Protein AF-A0AAV3U112-F1 (afdb_monomer_lite)

Sequence (264 aa):
MPHVGNGFCFYSFNDKAGLPVTLIDPPPCFIGVEQSSLSRALAFGDSFLGQYDPFLNNLFKDLGVRVQSVSTNWCFPSFEDDFTGPETHPSYEQCLVNRRFLRQIIDGRKIDKLFLAGSWNSVYKAGYIGQVAELIKEASSVGVSVVVLPAPQPYTSQAIAGYQKYILESNNESFDITEFEKLLADVGGDALSAQVGTTSNVTFINREDLFAGSGVFRKGGILVPYTLDGSHISLVGAEAIYSHFSRTKTYVEIKQMFESVATK

Secondary structure (DSSP, 8-state):
---TTTTS-EE-TTTSTTPPPPSSS----EEE-TTSPEEEEEEEESHHHHTTHHHHHHHHHHTT-EEEEEEETT--S-SS---SS-TTSHHHHHHHHHHHHHHHHHHTT--SEEEEE--HHHHHHTT-HHHHHHHHHHHHHTTPEEEEPPPPPPB-TTHHHHHHHHHHHSTT----GGGGB-----HHHHHHHHHH-S-TTEEEPPHHHHS-SSSEEEETTEEEESBSSSSSBPHHHHHHHHHHHTTSHHHHHHHHHHHTTTT-

Foldseek 3Di:
DADPVVQFPEPECPPDPPDAQDDAAADFTKAADPPDDAALEEEDAEVQSRLLRLLVNVLRNVLVHIYTYGYYHQLFAFLDLDGLDDCPRSRSSNSNRHSVNVVCCLVVVSHQEYEGEYPLVSCVVVVNLLRVLVSVLSSVVSRRQYEYEAFAFFWAQCLVVLVVCCVPPPPNPDDQSVVGGDPDDSVRLVVNCVSNDDDPRYHYD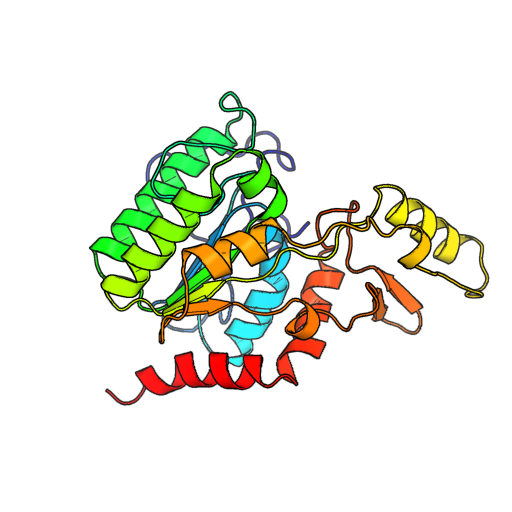DNVLQDVPRQWDDDPNHTGGQDDRRGGGDSVSSNVSNVRNCPDPVSVVVSVVSVVVVPD

InterPro domains:
  IPR036514 SGNH hydrolase superfamily [G3DSA:3.40.50.1110] (33-248)
  IPR043968 SGNH domain [PF19040] (27-245)

Radius of gyration: 18.06 Å; chains: 1; bounding box: 51×39×51 Å

pLDDT: mean 91.11, std 10.08, range [34.47, 98.88]

Organism: NCBI:txid1306992

Structure (mmCIF, N/CA/C/O backbone):
data_AF-A0AAV3U112-F1
#
_entry.id   AF-A0AAV3U112-F1
#
loop_
_atom_site.group_PDB
_atom_site.id
_atom_site.type_symbol
_atom_site.label_atom_id
_atom_site.label_alt_id
_atom_site.label_comp_id
_atom_site.label_asym_id
_atom_site.label_entity_id
_atom_site.label_seq_id
_atom_site.pdbx_PDB_ins_code
_atom_site.Cartn_x
_atom_site.Cartn_y
_atom_site.Cartn_z
_atom_site.occupancy
_atom_site.B_iso_or_equiv
_atom_site.auth_seq_id
_atom_site.auth_comp_id
_atom_site.auth_asym_id
_atom_site.auth_atom_id
_atom_site.pdbx_PDB_model_num
ATOM 1 N N . MET A 1 1 ? 0.180 -7.169 -12.845 1.00 85.38 1 MET A N 1
ATOM 2 C CA . MET A 1 1 ? -0.155 -6.711 -11.479 1.00 85.38 1 MET A CA 1
ATOM 3 C C . MET A 1 1 ? -0.923 -7.828 -10.773 1.00 85.38 1 MET A C 1
ATOM 5 O O . MET A 1 1 ? -1.475 -8.667 -11.479 1.00 85.38 1 MET A O 1
ATOM 9 N N . PRO A 1 2 ? -0.924 -7.923 -9.438 1.00 87.69 2 PRO A N 1
ATOM 10 C CA . PRO A 1 2 ? -1.914 -8.717 -8.700 1.00 87.69 2 PRO A CA 1
ATOM 11 C C . PRO A 1 2 ? -3.341 -8.214 -8.983 1.00 87.69 2 PRO A C 1
ATOM 13 O O . PRO A 1 2 ? -3.539 -7.008 -9.090 1.00 87.69 2 PRO A O 1
ATOM 16 N N . HIS A 1 3 ? -4.308 -9.117 -9.166 1.00 89.19 3 HIS A N 1
ATOM 17 C CA . HIS A 1 3 ? -5.728 -8.811 -9.383 1.00 89.19 3 HIS A CA 1
ATOM 18 C C . HIS A 1 3 ? -6.634 -10.026 -9.130 1.00 89.19 3 HIS A C 1
ATOM 20 O O . HIS A 1 3 ? -6.178 -11.162 -8.999 1.00 89.19 3 HIS A O 1
ATOM 26 N N . VAL A 1 4 ? -7.951 -9.813 -9.153 1.00 88.12 4 VAL A N 1
ATOM 27 C CA . VAL A 1 4 ? -8.957 -10.882 -8.955 1.00 88.12 4 VAL A CA 1
ATOM 28 C C . VAL A 1 4 ? -8.835 -12.076 -9.903 1.00 88.12 4 VAL A C 1
ATOM 30 O O . VAL A 1 4 ? -9.307 -13.165 -9.599 1.00 88.12 4 VAL A O 1
ATOM 33 N N . GLY A 1 5 ? -8.211 -11.910 -11.071 1.00 84.56 5 GLY A N 1
ATOM 34 C CA . GLY A 1 5 ? -8.005 -13.005 -12.022 1.00 84.56 5 GLY A CA 1
ATOM 35 C C . GLY A 1 5 ? -6.824 -13.919 -11.698 1.00 84.56 5 GLY A C 1
ATOM 36 O O . GLY A 1 5 ? -6.772 -15.010 -12.253 1.00 84.56 5 GLY A O 1
ATOM 37 N N . ASN A 1 6 ? -5.904 -13.503 -10.825 1.00 87.94 6 ASN A N 1
ATOM 38 C CA . ASN A 1 6 ? -4.722 -14.282 -10.449 1.00 87.94 6 ASN A CA 1
ATOM 39 C C . ASN A 1 6 ? -4.609 -14.512 -8.930 1.00 87.94 6 ASN A C 1
ATOM 41 O O . ASN A 1 6 ? -3.518 -14.768 -8.430 1.00 87.94 6 ASN A O 1
ATOM 45 N N . GLY A 1 7 ? -5.745 -14.475 -8.221 1.00 88.62 7 GLY A N 1
ATOM 46 C CA . GLY A 1 7 ? -5.851 -14.881 -6.814 1.00 88.62 7 GLY A CA 1
ATOM 47 C C . GLY A 1 7 ? -5.699 -13.760 -5.782 1.00 88.62 7 GLY A C 1
ATOM 48 O O . GLY A 1 7 ? -5.551 -14.063 -4.603 1.00 88.62 7 GLY A O 1
ATOM 49 N N . PHE A 1 8 ? -5.742 -12.490 -6.199 1.00 94.06 8 PHE A N 1
ATOM 50 C CA . PHE A 1 8 ? -5.646 -11.322 -5.308 1.00 94.06 8 PHE A CA 1
ATOM 51 C C . PHE A 1 8 ? -6.898 -10.439 -5.386 1.00 94.06 8 PHE A C 1
ATOM 53 O O . PHE A 1 8 ? -7.873 -10.818 -6.025 1.00 94.06 8 PHE A O 1
ATOM 60 N N . CYS A 1 9 ? -6.917 -9.282 -4.724 1.00 94.69 9 CYS A N 1
ATOM 61 C CA . CYS A 1 9 ? -8.148 -8.526 -4.488 1.00 94.69 9 CYS A CA 1
ATOM 62 C C . CYS A 1 9 ? -8.311 -7.266 -5.326 1.00 94.69 9 CYS A C 1
ATOM 64 O O . CYS A 1 9 ? -9.412 -6.718 -5.373 1.00 94.69 9 CYS A O 1
ATOM 66 N N . PHE A 1 10 ? -7.274 -6.839 -6.045 1.00 95.06 10 PHE A N 1
ATOM 67 C CA . PHE A 1 10 ? -7.388 -5.683 -6.925 1.00 95.06 10 PHE A CA 1
ATOM 68 C C . PHE A 1 10 ? -8.460 -5.868 -8.009 1.00 95.06 10 PHE A C 1
ATOM 70 O O . PHE A 1 10 ? -8.347 -6.716 -8.908 1.00 95.06 10 PHE A O 1
ATOM 77 N N . TYR A 1 11 ? -9.503 -5.042 -7.924 1.00 92.44 11 TYR A N 1
ATOM 78 C CA . TYR A 1 11 ? -10.631 -5.019 -8.845 1.00 92.44 11 TYR A CA 1
ATOM 79 C C . TYR A 1 11 ? -10.326 -4.069 -10.007 1.00 92.44 11 TYR A C 1
ATOM 81 O O . TYR A 1 11 ? -10.681 -2.889 -9.993 1.00 92.44 11 TYR A O 1
ATOM 89 N N . SER A 1 12 ? -9.583 -4.593 -10.986 1.00 90.69 12 SER A N 1
ATOM 90 C CA . SER A 1 12 ? -9.095 -3.847 -12.151 1.00 90.69 12 SER A CA 1
ATOM 91 C C . SER A 1 12 ? -10.102 -3.821 -13.296 1.00 90.69 12 SER A C 1
ATOM 93 O O . SER A 1 12 ? -10.327 -4.843 -13.947 1.00 90.69 12 SER A O 1
ATOM 95 N N . PHE A 1 13 ? -10.621 -2.640 -13.623 1.00 89.00 13 PHE A N 1
ATOM 96 C CA . PHE A 1 13 ? -11.455 -2.432 -14.813 1.00 89.00 13 PHE A CA 1
ATOM 97 C C . PHE A 1 13 ? -10.644 -2.329 -16.116 1.00 89.00 13 PHE A C 1
ATOM 99 O O . PHE A 1 13 ? -11.219 -2.398 -17.199 1.00 89.00 13 PHE A O 1
ATOM 106 N N . ASN A 1 14 ? -9.315 -2.213 -16.022 1.00 84.62 14 ASN A N 1
ATOM 107 C CA . ASN A 1 14 ? -8.427 -2.134 -17.186 1.00 84.62 14 ASN A CA 1
ATOM 108 C C . ASN A 1 14 ? -8.037 -3.523 -17.718 1.00 84.62 14 ASN A C 1
ATOM 110 O O . ASN A 1 14 ? -7.839 -3.687 -18.918 1.00 84.62 14 ASN A O 1
ATOM 114 N N . ASP A 1 15 ? -7.932 -4.524 -16.835 1.00 70.31 15 ASP A N 1
ATOM 115 C CA . ASP A 1 15 ? -7.389 -5.848 -17.187 1.00 70.31 15 ASP A CA 1
ATOM 116 C C . ASP A 1 15 ? -8.468 -6.867 -17.587 1.00 70.31 15 ASP A C 1
ATOM 118 O O . ASP A 1 15 ? -8.165 -7.903 -18.182 1.00 70.31 15 ASP A O 1
ATOM 122 N N . LYS A 1 16 ? -9.739 -6.605 -17.254 1.00 64.50 16 LYS A N 1
ATOM 123 C CA . LYS A 1 16 ? -10.872 -7.471 -17.600 1.00 64.50 16 LYS A CA 1
ATOM 124 C C . LYS A 1 16 ? -12.016 -6.660 -18.199 1.00 64.50 16 LYS A C 1
ATOM 126 O O . LYS A 1 16 ? -12.770 -6.007 -17.480 1.00 64.50 16 LYS A O 1
ATOM 131 N N . ALA A 1 17 ? -12.196 -6.792 -19.512 1.00 56.94 17 ALA A N 1
ATOM 132 C CA . ALA A 1 17 ? -13.406 -6.333 -20.179 1.00 56.94 17 ALA A CA 1
ATOM 133 C C . ALA A 1 17 ? -14.639 -7.000 -19.537 1.00 56.94 17 ALA A C 1
ATOM 135 O O . ALA A 1 17 ? -14.711 -8.226 -19.450 1.00 56.94 17 ALA A O 1
ATOM 136 N N . GLY A 1 18 ? -15.597 -6.191 -19.081 1.00 63.78 18 GLY A N 1
ATOM 137 C CA . GLY A 1 18 ? -16.892 -6.669 -18.588 1.00 63.78 18 GLY A CA 1
ATOM 138 C C . GLY A 1 18 ? -16.987 -6.988 -17.092 1.00 63.78 18 GLY A C 1
ATOM 139 O O . GLY A 1 18 ? -17.983 -7.586 -16.690 1.00 63.78 18 GLY A O 1
ATOM 140 N N . LEU A 1 19 ? -16.016 -6.597 -16.253 1.00 77.06 19 LEU A N 1
ATOM 141 C CA . LEU A 1 19 ? -16.261 -6.568 -14.805 1.00 77.06 19 LEU A CA 1
ATOM 142 C C . LEU A 1 19 ? -17.362 -5.539 -14.492 1.00 77.06 19 LEU A C 1
ATOM 144 O O . LEU A 1 19 ? -17.216 -4.376 -14.876 1.00 77.06 19 LEU A O 1
ATOM 148 N N . PRO A 1 20 ? -18.462 -5.930 -13.824 1.00 82.81 20 PRO A N 1
ATOM 149 C CA . PRO A 1 20 ? -19.515 -4.991 -13.476 1.00 82.81 20 PRO A CA 1
ATOM 150 C C . PRO A 1 20 ? -19.086 -4.118 -12.297 1.00 82.81 20 PRO A C 1
ATOM 152 O O . PRO A 1 20 ? -18.379 -4.574 -11.396 1.00 82.81 20 PRO A O 1
ATOM 155 N N . VAL A 1 21 ? -19.565 -2.880 -12.262 1.00 84.12 21 VAL A N 1
ATOM 156 C CA . VAL A 1 21 ? -19.558 -2.090 -11.027 1.00 84.12 21 VAL A CA 1
ATOM 157 C C . VAL A 1 21 ? -20.468 -2.786 -10.017 1.00 84.12 21 VAL A C 1
ATOM 159 O O . VAL A 1 21 ? -21.596 -3.167 -10.341 1.00 84.12 21 VAL A O 1
ATOM 162 N N . THR A 1 22 ? -19.993 -2.982 -8.789 1.00 82.38 22 THR A N 1
ATOM 163 C CA . THR A 1 22 ? -20.858 -3.472 -7.711 1.00 82.38 22 THR A CA 1
ATOM 164 C C . THR A 1 22 ? -21.744 -2.344 -7.209 1.00 82.38 22 THR A C 1
ATOM 166 O O . THR A 1 22 ? -21.249 -1.259 -6.932 1.00 82.38 22 THR A O 1
ATOM 169 N N . LEU A 1 23 ? -23.040 -2.593 -7.039 1.00 77.31 23 LEU A N 1
ATOM 170 C CA . LEU A 1 23 ? -23.997 -1.520 -6.743 1.00 77.31 23 LEU A CA 1
ATOM 171 C C . LEU A 1 23 ? -24.135 -1.186 -5.249 1.00 77.31 23 LEU A C 1
ATOM 173 O O . LEU A 1 23 ? -24.600 -0.098 -4.917 1.00 77.31 23 LEU A O 1
ATOM 177 N N . ILE A 1 24 ? -23.773 -2.113 -4.355 1.00 75.19 24 ILE A N 1
ATOM 178 C CA . ILE A 1 24 ? -24.078 -2.014 -2.916 1.00 75.19 24 ILE A CA 1
ATOM 179 C C . ILE A 1 24 ? -22.796 -2.039 -2.089 1.00 75.19 24 ILE A C 1
ATOM 181 O O . ILE A 1 24 ? -22.453 -1.032 -1.478 1.00 75.19 24 ILE A O 1
ATOM 185 N N . ASP A 1 25 ? -22.075 -3.158 -2.136 1.00 81.19 25 ASP A N 1
ATOM 186 C CA . ASP A 1 25 ? -20.847 -3.386 -1.378 1.00 81.19 25 ASP A CA 1
ATOM 187 C C . ASP A 1 25 ? -19.694 -3.743 -2.321 1.00 81.19 25 ASP A C 1
ATOM 189 O O . ASP A 1 25 ? -19.945 -4.333 -3.380 1.00 81.19 25 ASP A O 1
ATOM 193 N N . PRO A 1 26 ? -18.435 -3.445 -1.944 1.00 83.12 26 PRO A N 1
ATOM 194 C CA . PRO A 1 26 ? -17.279 -3.948 -2.673 1.00 83.12 26 PRO A CA 1
ATOM 195 C C . PRO A 1 26 ? -17.325 -5.481 -2.773 1.00 83.12 26 PRO A C 1
ATOM 197 O O . PRO A 1 26 ? -17.798 -6.144 -1.842 1.00 83.12 26 PRO A O 1
ATOM 200 N N . PRO A 1 27 ? -16.781 -6.077 -3.852 1.00 82.38 27 PRO A N 1
ATOM 201 C CA . PRO A 1 27 ? -16.649 -7.524 -3.943 1.00 82.38 27 PRO A CA 1
ATOM 202 C C . PRO A 1 27 ? -15.942 -8.082 -2.696 1.00 82.38 27 PRO A C 1
ATOM 204 O O . PRO A 1 27 ? -14.868 -7.586 -2.336 1.00 82.38 27 PRO A O 1
ATOM 207 N N . PRO A 1 28 ? -16.497 -9.105 -2.022 1.00 87.31 28 PRO A N 1
ATOM 208 C CA . PRO A 1 28 ? -15.851 -9.683 -0.855 1.00 87.31 28 PRO A CA 1
ATOM 209 C C . PRO A 1 28 ? -14.579 -10.411 -1.298 1.00 87.31 28 PRO A C 1
ATOM 211 O O . PRO A 1 28 ? -14.639 -11.490 -1.886 1.00 87.31 28 PRO A O 1
ATOM 214 N N . CYS A 1 29 ? -13.422 -9.819 -1.007 1.00 93.12 29 CYS A N 1
ATOM 215 C CA . CYS A 1 29 ? -12.121 -10.417 -1.265 1.00 93.12 29 CYS A CA 1
ATOM 216 C C . CYS A 1 29 ? -11.229 -10.325 -0.032 1.00 93.12 29 CYS A C 1
ATOM 218 O O . CYS A 1 29 ? -11.197 -9.309 0.664 1.00 93.12 29 CYS A O 1
ATOM 220 N N . PHE A 1 30 ? -10.523 -11.416 0.253 1.00 95.12 30 PHE A N 1
ATOM 221 C CA . PHE A 1 30 ? -9.768 -11.577 1.484 1.00 95.12 30 PHE A CA 1
ATOM 222 C C . PHE A 1 30 ? -8.369 -12.110 1.200 1.00 95.12 30 PHE A C 1
ATOM 224 O O . PHE A 1 30 ? -8.189 -12.969 0.341 1.00 95.12 30 PHE A O 1
ATOM 231 N N . ILE A 1 31 ? -7.410 -11.635 1.984 1.00 95.75 31 ILE A N 1
ATOM 232 C CA . ILE A 1 31 ? -6.014 -12.073 2.009 1.00 95.75 31 ILE A CA 1
ATOM 233 C C . ILE A 1 31 ? -5.655 -12.561 3.420 1.00 95.75 31 ILE A C 1
ATOM 235 O O . ILE A 1 31 ? -6.306 -12.186 4.400 1.00 95.75 31 ILE A O 1
ATOM 239 N N . GLY A 1 32 ? -4.639 -13.417 3.531 1.00 95.31 32 GLY A N 1
ATOM 240 C CA . GLY A 1 32 ? -4.239 -14.056 4.786 1.00 95.31 32 GLY A CA 1
ATOM 241 C C . GLY A 1 32 ? -4.648 -15.532 4.872 1.00 95.31 32 GLY A C 1
ATOM 242 O O . GLY A 1 32 ? -4.607 -16.261 3.878 1.00 95.31 32 GLY A O 1
ATOM 243 N N . VAL A 1 33 ? -5.000 -15.998 6.072 1.00 92.56 33 VAL A N 1
ATOM 244 C CA . VAL A 1 33 ? -5.395 -17.398 6.321 1.00 92.56 33 VAL A CA 1
ATOM 245 C C . VAL A 1 33 ? -6.857 -17.627 5.920 1.00 92.56 33 VAL A C 1
ATOM 247 O O . VAL A 1 33 ? -7.748 -16.928 6.385 1.00 92.56 33 VAL A O 1
ATOM 250 N N . GLU A 1 34 ? -7.144 -18.634 5.091 1.00 83.31 34 GLU A N 1
ATOM 251 C CA . GLU A 1 34 ? -8.520 -18.899 4.626 1.00 83.31 34 GLU A CA 1
ATOM 252 C C . GLU A 1 34 ? -9.465 -19.358 5.749 1.00 83.31 34 GLU A C 1
ATOM 254 O O . GLU A 1 34 ? -10.635 -18.968 5.780 1.00 83.31 34 GLU A O 1
ATOM 259 N N . GLN A 1 35 ? -8.945 -20.169 6.677 1.00 77.44 35 GLN A N 1
ATOM 260 C CA . GLN A 1 35 ? -9.697 -20.843 7.743 1.00 77.44 35 GLN A CA 1
ATOM 261 C C . GLN A 1 35 ? -9.601 -20.143 9.111 1.00 77.44 35 GLN A C 1
ATOM 263 O O . GLN A 1 35 ? -9.731 -20.796 10.144 1.00 77.44 35 GLN A O 1
ATOM 268 N N . SER A 1 36 ? -9.363 -18.830 9.150 1.00 76.50 36 SER A N 1
ATOM 269 C CA . SER A 1 36 ? -9.434 -18.049 10.393 1.00 76.50 36 SER A CA 1
ATOM 270 C C . SER A 1 36 ? -10.688 -17.177 10.444 1.00 76.50 36 SER A C 1
ATOM 272 O O . SER A 1 36 ? -11.318 -16.880 9.422 1.00 76.50 36 SER A O 1
ATOM 274 N N . SER A 1 37 ? -11.079 -16.782 11.658 1.00 75.50 37 SER A N 1
ATOM 275 C CA . SER A 1 37 ? -12.093 -15.747 11.832 1.00 75.50 37 SER A CA 1
ATOM 276 C C . SER A 1 37 ? -11.618 -14.452 11.174 1.00 75.50 37 SER A C 1
ATOM 278 O O . SER A 1 37 ? -10.429 -14.121 11.187 1.00 75.50 37 SER A O 1
ATOM 280 N N . LEU A 1 38 ? -12.559 -13.716 10.577 1.00 79.38 38 LEU A N 1
ATOM 281 C CA . LEU A 1 38 ? -12.249 -12.421 9.989 1.00 79.38 38 LEU A CA 1
ATOM 282 C C . LEU A 1 38 ? -11.708 -11.510 11.090 1.00 79.38 38 LEU A C 1
ATOM 284 O O . LEU A 1 38 ? -12.386 -11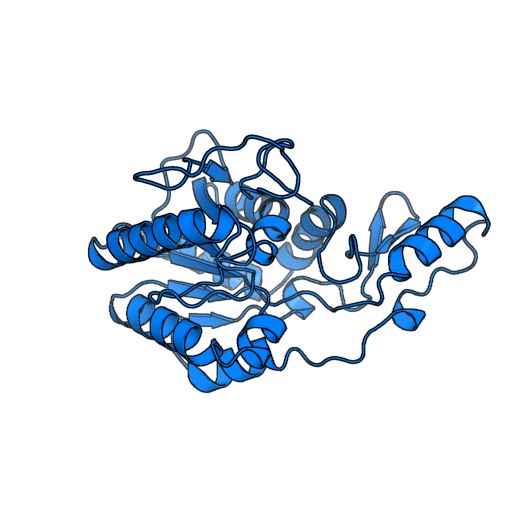.256 12.089 1.00 79.38 38 LEU A O 1
ATOM 288 N N . SER A 1 39 ? -10.477 -11.041 10.911 1.00 86.06 39 SER A N 1
ATOM 289 C CA . SER A 1 39 ? -9.916 -10.054 11.821 1.00 86.06 39 SER A CA 1
ATOM 290 C C . SER A 1 39 ? -10.656 -8.734 11.657 1.00 86.06 39 SER A C 1
ATOM 292 O O . SER A 1 39 ? -11.223 -8.432 10.608 1.00 86.06 39 SER A O 1
ATOM 294 N N . ARG A 1 40 ? -10.615 -7.902 12.692 1.00 93.31 40 ARG A N 1
ATOM 295 C CA . ARG A 1 40 ? -11.148 -6.538 12.651 1.00 93.31 40 ARG A CA 1
ATOM 296 C C . ARG A 1 40 ? -10.191 -5.596 11.905 1.00 93.31 40 ARG A C 1
ATOM 298 O O . ARG A 1 40 ? -9.944 -4.481 12.346 1.00 93.31 40 ARG A O 1
ATOM 305 N N . ALA A 1 41 ? -9.630 -6.048 10.788 1.00 96.38 41 ALA A N 1
ATOM 306 C CA . ALA A 1 41 ? -8.726 -5.282 9.947 1.00 96.38 41 ALA A CA 1
ATOM 307 C C . ALA A 1 41 ? -9.292 -5.136 8.529 1.00 96.38 41 ALA A C 1
ATOM 309 O O . ALA A 1 41 ? -9.903 -6.064 7.995 1.00 96.38 41 ALA A O 1
ATOM 310 N N . LEU A 1 42 ? -9.035 -3.983 7.912 1.00 98.00 42 LEU A N 1
ATOM 311 C CA . LEU A 1 42 ? -9.290 -3.721 6.495 1.00 98.00 42 LEU A CA 1
ATOM 312 C C . LEU A 1 42 ? -8.003 -3.236 5.822 1.00 98.00 42 LEU A C 1
ATOM 314 O O . LEU A 1 42 ? -7.275 -2.435 6.403 1.00 98.00 42 LEU A O 1
ATOM 318 N N . ALA A 1 43 ? -7.764 -3.659 4.583 1.00 98.50 43 ALA A N 1
ATOM 319 C CA . ALA A 1 43 ? -6.852 -2.991 3.664 1.00 98.50 43 ALA A CA 1
ATOM 320 C C . ALA A 1 43 ? -7.649 -2.204 2.603 1.00 98.50 43 ALA A C 1
ATOM 322 O O . ALA A 1 43 ? -8.541 -2.766 1.967 1.00 98.50 43 ALA A O 1
ATOM 323 N N . PHE A 1 44 ? -7.353 -0.912 2.427 1.00 98.75 44 PHE A N 1
ATOM 324 C CA . PHE A 1 44 ? -8.054 -0.017 1.496 1.00 98.75 44 PHE A CA 1
ATOM 325 C C . PHE A 1 44 ? -7.114 0.853 0.645 1.00 98.75 44 PHE A C 1
ATOM 327 O O . PHE A 1 44 ? -6.146 1.416 1.162 1.00 98.75 44 PHE A O 1
ATOM 334 N N . GLY A 1 45 ? -7.397 0.993 -0.654 1.00 98.38 45 GLY A N 1
ATOM 335 C CA . GLY A 1 45 ? -6.605 1.865 -1.521 1.00 98.38 45 GLY A CA 1
ATOM 336 C C . GLY A 1 45 ? -6.832 1.700 -3.018 1.00 98.38 45 GLY A C 1
ATOM 337 O O . GLY A 1 45 ? -7.769 1.039 -3.461 1.00 98.38 45 GLY A O 1
ATOM 338 N N . ASP A 1 46 ? -5.943 2.301 -3.806 1.00 98.19 46 ASP A N 1
ATOM 339 C CA . ASP A 1 46 ? -5.977 2.213 -5.268 1.00 98.19 46 ASP A CA 1
ATOM 340 C C . ASP A 1 46 ? -5.175 0.997 -5.793 1.00 98.19 46 ASP A C 1
ATOM 342 O O . ASP A 1 46 ? -4.942 0.020 -5.073 1.00 98.19 46 ASP A 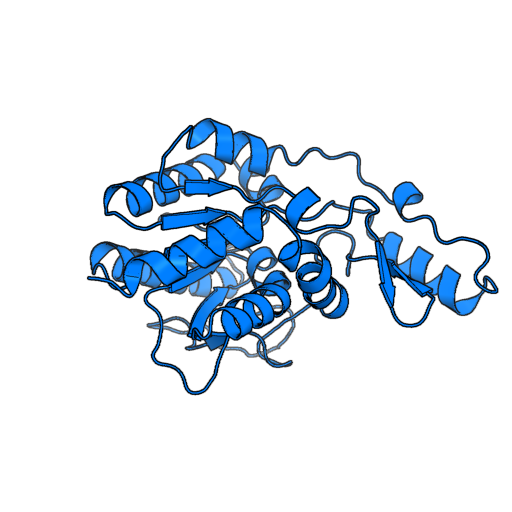O 1
ATOM 346 N N . SER A 1 47 ? -4.722 1.031 -7.051 1.00 97.06 47 SER A N 1
ATOM 347 C CA . SER A 1 47 ? -3.844 -0.004 -7.621 1.00 97.06 47 SER A CA 1
ATOM 348 C C . SER A 1 47 ? -2.530 -0.200 -6.854 1.00 97.06 47 SER A C 1
ATOM 350 O O . SER A 1 47 ? -1.937 -1.275 -6.929 1.00 97.06 47 SER A O 1
ATOM 352 N N . PHE A 1 48 ? -2.089 0.788 -6.073 1.00 97.94 48 PHE A N 1
ATOM 353 C CA . PHE A 1 48 ? -0.935 0.698 -5.186 1.00 97.94 48 PHE A CA 1
ATOM 354 C C . PHE A 1 48 ? -1.239 -0.101 -3.920 1.00 97.94 48 PH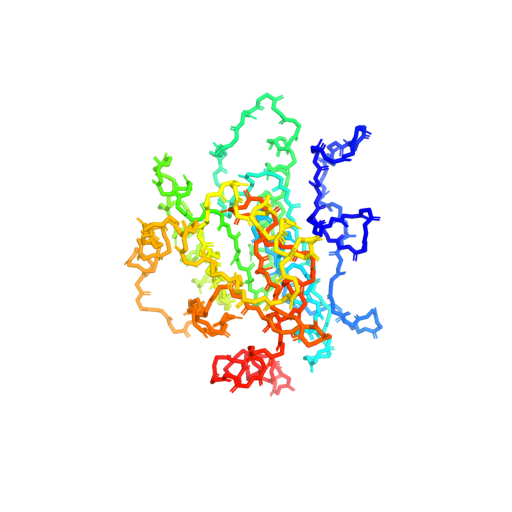E A C 1
ATOM 356 O O . PHE A 1 48 ? -0.313 -0.681 -3.361 1.00 97.94 48 PHE A O 1
ATOM 363 N N . LEU A 1 49 ? -2.499 -0.203 -3.481 1.00 98.31 49 LEU A N 1
ATOM 364 C CA . LEU A 1 49 ? -2.857 -1.260 -2.538 1.00 98.31 49 LEU A CA 1
ATOM 365 C C . LEU A 1 49 ? -2.899 -2.608 -3.241 1.00 98.31 49 LEU A C 1
ATOM 367 O O . LEU A 1 49 ? -2.311 -3.569 -2.753 1.00 98.31 49 LEU A O 1
ATOM 371 N N . GLY A 1 50 ? -3.552 -2.661 -4.402 1.00 97.25 50 GLY A N 1
ATOM 372 C CA . GLY A 1 50 ? -3.693 -3.890 -5.174 1.00 97.25 50 GLY A CA 1
ATOM 373 C C . GLY A 1 50 ? -2.360 -4.591 -5.439 1.00 97.25 50 GLY A C 1
ATOM 374 O O . GLY A 1 50 ? -2.225 -5.797 -5.252 1.00 97.25 50 GLY A O 1
ATOM 375 N N . GLN A 1 51 ? -1.321 -3.830 -5.790 1.00 97.12 51 GLN A N 1
ATOM 376 C CA . GLN A 1 51 ? 0.023 -4.375 -5.980 1.00 97.12 51 GLN A CA 1
ATOM 377 C C . GLN A 1 51 ? 0.660 -4.940 -4.700 1.00 97.12 51 GLN A C 1
ATOM 379 O O . GLN A 1 51 ? 1.537 -5.794 -4.805 1.00 97.12 51 GLN A O 1
ATOM 384 N N . TYR A 1 52 ? 0.251 -4.478 -3.514 1.00 98.31 52 TYR A N 1
ATOM 385 C CA . TYR A 1 52 ? 0.742 -4.961 -2.223 1.00 98.31 52 TYR A CA 1
ATOM 386 C C . TYR A 1 52 ? -0.043 -6.163 -1.690 1.00 98.31 52 TYR A C 1
ATOM 388 O O . TYR A 1 52 ? 0.417 -6.774 -0.726 1.00 98.31 52 TYR A O 1
ATOM 396 N N . ASP A 1 53 ? -1.157 -6.565 -2.312 1.00 97.62 53 ASP A N 1
ATOM 397 C CA . ASP A 1 53 ? -1.933 -7.737 -1.883 1.00 97.62 53 ASP A CA 1
ATOM 398 C C . ASP A 1 53 ? -1.067 -8.999 -1.655 1.00 97.62 53 ASP A C 1
ATOM 400 O O . ASP A 1 53 ? -1.260 -9.651 -0.631 1.00 97.62 53 ASP A O 1
ATOM 404 N N . PRO A 1 54 ? -0.079 -9.360 -2.505 1.00 97.62 54 PRO A N 1
ATOM 405 C CA . PRO A 1 54 ? 0.777 -10.528 -2.263 1.00 97.62 54 PRO A CA 1
ATOM 406 C C . PRO A 1 54 ? 1.667 -10.395 -1.026 1.00 97.62 54 PRO A C 1
ATOM 408 O O . PRO A 1 54 ? 1.815 -11.351 -0.263 1.00 97.62 54 PRO A O 1
ATOM 411 N N . PHE A 1 55 ? 2.229 -9.205 -0.804 1.00 97.94 55 PHE A N 1
ATOM 412 C CA . PHE A 1 55 ? 3.002 -8.893 0.396 1.00 97.94 55 PHE A CA 1
ATOM 413 C C . PHE A 1 55 ? 2.123 -9.014 1.648 1.00 97.94 55 PHE A C 1
ATOM 415 O O . PHE A 1 55 ? 2.465 -9.737 2.586 1.00 97.94 55 PHE A O 1
ATOM 422 N N . LEU A 1 56 ? 0.969 -8.344 1.632 1.00 98.12 56 LEU A N 1
ATOM 423 C CA . LEU A 1 56 ? 0.019 -8.333 2.738 1.00 98.12 56 LEU A CA 1
ATOM 424 C C . LEU A 1 56 ? -0.561 -9.726 3.004 1.00 98.12 56 LEU A C 1
ATOM 426 O O . LEU A 1 56 ? -0.746 -10.101 4.155 1.00 98.12 56 LEU A O 1
ATOM 430 N N . ASN A 1 57 ? -0.784 -10.536 1.969 1.00 97.62 57 ASN A N 1
ATOM 431 C CA . ASN A 1 57 ? -1.224 -11.921 2.110 1.00 97.62 57 ASN A CA 1
ATOM 432 C C . ASN A 1 57 ? -0.227 -12.759 2.917 1.00 97.62 57 ASN A C 1
ATOM 434 O O . ASN A 1 57 ? -0.641 -13.495 3.809 1.00 97.62 57 ASN A O 1
ATOM 438 N N . ASN A 1 58 ? 1.074 -12.631 2.640 1.00 97.19 58 ASN A N 1
ATOM 439 C CA . ASN A 1 58 ? 2.108 -13.327 3.409 1.00 97.19 58 ASN A CA 1
ATOM 440 C C . ASN A 1 58 ? 2.197 -12.786 4.840 1.00 97.19 58 ASN A C 1
ATOM 442 O O . ASN A 1 58 ? 2.218 -13.570 5.783 1.00 97.19 58 ASN A O 1
ATOM 446 N N . LEU A 1 59 ? 2.143 -11.461 5.016 1.00 97.44 59 LEU A N 1
ATOM 447 C CA . LEU A 1 59 ? 2.099 -10.842 6.342 1.00 97.44 59 LEU A CA 1
ATOM 448 C C . LEU A 1 59 ? 0.928 -11.374 7.180 1.00 97.44 59 LEU A C 1
ATOM 450 O O . LEU A 1 59 ? 1.119 -11.814 8.308 1.00 97.44 59 LEU A O 1
ATOM 454 N N . PHE A 1 60 ? -0.283 -11.369 6.632 1.00 96.75 60 PHE A N 1
ATOM 455 C CA . PHE A 1 60 ? -1.479 -11.786 7.359 1.00 96.75 60 PHE A CA 1
ATOM 456 C C . PHE A 1 60 ? -1.548 -13.297 7.589 1.00 96.75 60 PHE A C 1
ATOM 458 O O . PHE A 1 60 ? -2.076 -13.719 8.618 1.00 96.75 60 PHE A O 1
ATOM 465 N N . LYS A 1 61 ? -0.959 -14.114 6.704 1.00 95.81 61 LYS A N 1
ATOM 466 C CA . LYS A 1 61 ? -0.756 -15.549 6.960 1.00 95.81 61 LYS A CA 1
ATOM 467 C C . LYS A 1 61 ? 0.132 -15.781 8.175 1.00 95.81 61 LYS A C 1
ATOM 469 O O . LYS A 1 61 ? -0.246 -16.551 9.053 1.00 95.81 61 LYS A O 1
ATOM 474 N N . ASP A 1 62 ? 1.248 -15.069 8.258 1.00 95.06 62 ASP A N 1
ATOM 475 C CA . ASP A 1 62 ? 2.186 -15.175 9.377 1.00 95.06 62 ASP A CA 1
ATOM 476 C C . ASP A 1 62 ? 1.604 -14.663 10.697 1.00 95.06 62 ASP A C 1
ATOM 478 O O . ASP A 1 62 ? 1.917 -15.184 11.768 1.00 95.06 62 ASP A O 1
ATOM 482 N N . LEU A 1 63 ? 0.701 -13.685 10.625 1.00 93.56 63 LEU A N 1
ATOM 483 C CA . LEU A 1 63 ? -0.072 -13.205 11.770 1.00 93.56 63 LEU A CA 1
ATOM 484 C C . LEU A 1 63 ? -1.278 -14.099 12.111 1.00 93.56 63 LEU A C 1
ATOM 486 O O . LEU A 1 63 ? -1.962 -13.842 13.098 1.00 93.56 63 LEU A O 1
ATOM 490 N N . GLY A 1 64 ? -1.565 -15.135 11.316 1.00 94.12 64 GLY A N 1
ATOM 491 C CA . GLY A 1 64 ? -2.682 -16.052 11.551 1.00 94.12 64 GLY A CA 1
ATOM 492 C C . GLY A 1 64 ? -4.069 -15.444 11.304 1.00 94.12 64 GLY A C 1
ATOM 493 O O . GLY A 1 64 ? -5.067 -15.979 11.786 1.00 94.12 64 GLY A O 1
ATOM 494 N N . VAL A 1 65 ? -4.162 -14.334 10.569 1.00 94.56 65 VAL A N 1
ATOM 495 C CA . VAL A 1 65 ? -5.402 -13.563 10.388 1.00 94.56 65 VAL A CA 1
ATOM 496 C C . VAL A 1 65 ? -5.893 -13.564 8.948 1.00 94.56 65 VAL A C 1
ATOM 498 O O . VAL A 1 65 ? -5.141 -13.780 8.000 1.00 94.56 65 VAL A O 1
ATOM 501 N N . ARG A 1 66 ? -7.190 -13.298 8.794 1.00 95.31 66 ARG A N 1
ATOM 502 C CA . ARG A 1 66 ? -7.843 -13.027 7.515 1.00 95.31 66 ARG A CA 1
ATOM 503 C C . ARG A 1 66 ? -8.264 -11.565 7.472 1.00 95.31 66 ARG A C 1
ATOM 505 O O . ARG A 1 66 ? -8.875 -11.080 8.428 1.00 95.31 66 ARG A O 1
ATOM 512 N N . VAL A 1 67 ? -7.947 -10.873 6.383 1.00 96.25 67 VAL A N 1
ATOM 513 C CA . VAL A 1 67 ? -8.169 -9.429 6.213 1.00 96.25 67 VAL A CA 1
ATOM 514 C C . VAL A 1 67 ? -8.890 -9.188 4.897 1.00 96.25 67 VAL A C 1
ATOM 516 O O . VAL A 1 67 ? -8.522 -9.768 3.877 1.00 96.25 67 VAL A O 1
ATOM 519 N N . GLN A 1 68 ? -9.922 -8.346 4.908 1.00 96.12 68 GLN A N 1
ATOM 520 C CA . GLN A 1 68 ? -10.570 -7.913 3.671 1.00 96.12 68 GLN A CA 1
ATOM 521 C C . GLN A 1 68 ? -9.678 -6.882 2.967 1.00 96.12 68 GLN A C 1
ATOM 523 O O . GLN A 1 68 ? -9.194 -5.955 3.615 1.00 96.12 68 GLN A O 1
ATOM 528 N N . SER A 1 69 ? -9.459 -7.036 1.660 1.00 97.62 69 SER A N 1
ATOM 529 C CA . SER A 1 69 ? -8.739 -6.051 0.840 1.00 97.62 69 SER A CA 1
ATOM 530 C C . SER A 1 69 ? -9.692 -5.465 -0.192 1.00 97.62 69 SER A C 1
ATOM 532 O O . SER A 1 69 ? -10.362 -6.199 -0.921 1.00 97.62 69 SER A O 1
ATOM 534 N N . VAL A 1 70 ? -9.785 -4.138 -0.219 1.00 97.88 70 VAL A N 1
ATOM 535 C CA . VAL A 1 70 ? -10.665 -3.381 -1.109 1.00 97.88 70 VAL A CA 1
ATOM 536 C C . VAL A 1 70 ? -9.809 -2.409 -1.900 1.00 97.88 70 VAL A C 1
ATOM 538 O O . VAL A 1 70 ? -9.343 -1.398 -1.374 1.00 97.88 70 VAL A O 1
ATOM 541 N N . SER A 1 71 ? -9.605 -2.717 -3.179 1.00 97.31 71 SER A N 1
ATOM 542 C CA . SER A 1 71 ? -8.876 -1.835 -4.081 1.00 97.31 71 SER A CA 1
ATOM 543 C C . SER A 1 71 ? -9.411 -1.848 -5.504 1.00 97.31 71 SER A C 1
ATOM 545 O O . SER A 1 71 ? -9.876 -2.866 -6.015 1.00 97.31 71 SER A O 1
ATOM 547 N N . THR A 1 72 ? -9.355 -0.685 -6.150 1.00 96.38 72 THR A N 1
ATOM 548 C CA . THR A 1 72 ? -9.715 -0.500 -7.563 1.00 96.38 72 THR A CA 1
ATOM 549 C C . THR A 1 72 ? -8.936 0.669 -8.172 1.00 96.38 72 THR A C 1
ATOM 551 O O . THR A 1 72 ? -8.215 1.374 -7.467 1.00 96.38 72 THR A O 1
ATOM 554 N N . ASN A 1 73 ? -9.006 0.855 -9.490 1.00 96.00 73 ASN A N 1
ATOM 555 C CA . ASN A 1 73 ? -8.192 1.841 -10.200 1.00 96.00 73 ASN A CA 1
ATOM 556 C C . ASN A 1 73 ? -8.404 3.258 -9.633 1.00 96.00 73 ASN A C 1
ATOM 558 O O . ASN A 1 73 ? -9.542 3.681 -9.453 1.00 96.00 73 ASN A O 1
ATOM 562 N N . TRP A 1 74 ? -7.305 3.979 -9.367 1.00 97.56 74 TRP A N 1
ATOM 563 C CA . TRP A 1 74 ? -7.266 5.389 -8.922 1.00 97.56 74 TRP A CA 1
ATOM 564 C C . TRP A 1 74 ? -8.053 5.743 -7.646 1.00 97.56 74 TRP A C 1
ATOM 566 O O . TRP A 1 74 ? -8.139 6.920 -7.282 1.00 97.56 74 TRP A O 1
ATOM 576 N N . CYS A 1 75 ? -8.598 4.747 -6.945 1.00 98.00 75 CYS A N 1
ATOM 577 C CA . CYS A 1 75 ? -9.412 4.941 -5.753 1.00 98.00 75 CYS A CA 1
ATOM 578 C C . CYS A 1 75 ? -8.563 5.133 -4.495 1.00 98.00 75 CYS A C 1
ATOM 580 O O . CYS A 1 75 ? -8.471 4.254 -3.638 1.00 98.00 75 CYS A O 1
ATOM 582 N N . PHE A 1 76 ? -7.899 6.282 -4.396 1.00 98.44 76 PHE A N 1
ATOM 583 C CA . PHE A 1 76 ? -7.127 6.608 -3.203 1.00 98.44 76 PHE A CA 1
ATOM 584 C C . PHE A 1 76 ? -8.047 6.697 -1.965 1.00 98.44 76 PHE A C 1
ATOM 586 O O . PHE A 1 76 ? -9.224 7.067 -2.108 1.00 98.44 76 PHE A O 1
ATOM 593 N N . PRO A 1 77 ? -7.538 6.385 -0.754 1.00 98.56 77 PRO A N 1
ATOM 594 C CA . PRO A 1 77 ? -8.308 6.488 0.481 1.00 98.56 77 PRO A CA 1
ATOM 595 C C . PRO A 1 77 ? -8.800 7.916 0.707 1.00 98.56 77 PRO A C 1
ATOM 597 O O . PRO A 1 77 ? -8.007 8.826 0.918 1.00 98.56 77 PRO A O 1
ATOM 600 N N . SER A 1 78 ? -10.112 8.100 0.651 1.00 98.31 78 SER A N 1
ATOM 601 C CA . SER A 1 78 ? -10.789 9.358 0.949 1.00 98.31 78 SER A CA 1
ATOM 602 C C . SER A 1 78 ? -12.238 9.054 1.306 1.00 98.31 78 SER A C 1
ATOM 604 O O . SER A 1 78 ? -12.754 7.965 1.043 1.00 98.31 78 SER A O 1
ATOM 606 N N . PHE A 1 79 ? -12.869 10.023 1.939 1.00 98.00 79 PHE A N 1
ATOM 607 C CA . PHE A 1 79 ? -14.281 10.043 2.273 1.00 98.00 79 PHE A CA 1
ATOM 608 C C . PHE A 1 79 ? -15.103 10.935 1.338 1.00 98.00 79 PHE A C 1
ATOM 610 O O . PHE A 1 79 ? -16.334 10.898 1.416 1.00 98.00 79 PHE A O 1
ATOM 617 N N . GLU A 1 80 ? -14.411 11.652 0.455 1.00 97.88 80 GLU A N 1
ATOM 618 C CA . GLU A 1 80 ? -14.947 12.547 -0.564 1.00 97.88 80 GLU A CA 1
ATOM 619 C C . GLU A 1 80 ? -15.064 11.840 -1.920 1.00 97.88 80 GLU A C 1
ATOM 621 O O . GLU A 1 80 ? -14.666 10.680 -2.079 1.00 97.88 80 GLU A O 1
ATOM 626 N N . ASP A 1 81 ? -15.573 12.557 -2.920 1.00 97.88 81 ASP A N 1
ATOM 627 C CA . ASP A 1 81 ? -15.808 12.030 -4.265 1.00 97.88 81 ASP A CA 1
ATOM 628 C C . ASP A 1 81 ? -14.621 12.254 -5.222 1.00 97.88 81 ASP A C 1
ATOM 630 O O . ASP A 1 81 ? -14.616 11.696 -6.313 1.00 97.88 81 ASP A O 1
ATOM 634 N N . ASP A 1 82 ? -13.575 12.994 -4.829 1.00 98.00 82 ASP A N 1
ATOM 635 C CA . ASP A 1 82 ? -12.444 13.315 -5.713 1.00 98.00 82 ASP A CA 1
ATOM 636 C C . ASP A 1 82 ? -11.690 12.079 -6.221 1.00 98.00 82 ASP A C 1
ATOM 638 O O . ASP A 1 82 ? -11.453 11.103 -5.497 1.00 98.00 82 ASP A O 1
ATOM 642 N N . PHE A 1 83 ? -11.256 12.129 -7.480 1.00 97.44 83 PHE A N 1
ATOM 643 C CA . PHE A 1 83 ? -10.701 10.982 -8.188 1.00 97.44 83 PHE A CA 1
ATOM 644 C C . PHE A 1 83 ? -9.477 11.377 -9.017 1.00 97.44 83 PHE A C 1
ATOM 646 O O . PHE A 1 83 ? -9.462 12.408 -9.678 1.00 97.44 83 PHE A O 1
ATOM 653 N N . THR A 1 84 ? -8.417 10.560 -8.986 1.00 96.81 84 THR A N 1
ATOM 654 C CA . THR A 1 84 ? -7.183 10.848 -9.756 1.00 96.81 84 THR A CA 1
ATOM 655 C C . THR A 1 84 ? -7.218 10.304 -11.186 1.00 96.81 84 THR A C 1
ATOM 657 O O . THR A 1 84 ? -6.335 10.611 -11.988 1.00 96.81 84 THR A O 1
ATOM 660 N N . GLY A 1 85 ? -8.222 9.484 -11.505 1.00 95.88 85 GLY A N 1
ATOM 661 C CA . GLY A 1 85 ? -8.493 8.976 -12.845 1.00 95.88 85 GLY A CA 1
ATOM 662 C C . GLY A 1 85 ? -9.621 9.745 -13.544 1.00 95.88 85 GLY A C 1
ATOM 663 O O . GLY A 1 85 ? -10.134 10.725 -13.011 1.00 95.88 85 GLY A O 1
ATOM 664 N N . PRO A 1 86 ? -10.049 9.295 -14.733 1.00 95.38 86 PRO A N 1
ATOM 665 C CA . PRO A 1 86 ? -11.210 9.862 -15.406 1.00 95.38 86 PRO A CA 1
ATOM 666 C C . PRO A 1 86 ? -12.512 9.418 -14.725 1.00 95.38 86 PRO A C 1
ATOM 668 O O . PRO A 1 86 ? -12.762 8.221 -14.597 1.00 95.38 86 PRO A O 1
ATOM 671 N N . GLU A 1 87 ? -13.374 10.365 -14.350 1.00 95.81 87 GLU A N 1
ATOM 672 C CA . GLU A 1 87 ? -14.681 10.087 -13.718 1.00 95.81 87 GLU A CA 1
ATOM 673 C C . GLU A 1 87 ? -15.658 9.335 -14.637 1.00 95.81 87 GLU A C 1
ATOM 675 O O . GLU A 1 87 ? -16.559 8.646 -14.174 1.00 95.81 87 GLU A O 1
ATOM 680 N N . THR A 1 88 ? -15.453 9.400 -15.956 1.00 95.00 88 THR A N 1
ATOM 681 C CA . THR A 1 88 ? -16.218 8.613 -16.938 1.00 95.00 88 THR A CA 1
ATOM 682 C C . THR A 1 88 ? -15.845 7.129 -16.948 1.00 95.00 88 THR A C 1
ATOM 684 O O . THR A 1 88 ? -16.491 6.334 -17.632 1.00 95.00 88 THR A O 1
ATOM 687 N N . HIS A 1 89 ? -14.788 6.737 -16.233 1.00 94.38 89 HIS A N 1
ATOM 688 C CA . HIS A 1 89 ? -14.342 5.354 -16.154 1.00 94.38 89 HIS A CA 1
ATOM 689 C C . HIS A 1 89 ? -15.139 4.574 -15.093 1.00 94.38 89 HIS A C 1
ATOM 691 O O . HIS A 1 89 ? -15.334 5.095 -13.996 1.00 94.38 89 HIS A O 1
ATOM 697 N N . PRO A 1 90 ? -15.507 3.294 -15.321 1.00 93.69 90 PRO A N 1
ATOM 698 C CA . PRO A 1 90 ? -16.282 2.497 -14.354 1.00 93.69 90 PRO A CA 1
ATOM 699 C C . PRO A 1 90 ? -15.664 2.391 -12.949 1.00 93.69 90 PRO A C 1
ATOM 701 O O . PRO A 1 90 ? -16.363 2.208 -11.954 1.00 93.69 90 PRO A O 1
ATOM 704 N N . SER A 1 91 ? -14.342 2.541 -12.843 1.00 95.00 91 SER A N 1
ATOM 705 C CA . SER A 1 91 ? -13.645 2.567 -11.553 1.00 95.00 91 SER A CA 1
ATOM 706 C C . SER A 1 91 ? -14.042 3.741 -10.659 1.00 95.00 91 SER A C 1
ATOM 708 O O . SER A 1 91 ? -13.872 3.636 -9.449 1.00 95.00 91 SER A O 1
ATOM 710 N N . TYR A 1 92 ? -14.542 4.843 -11.225 1.00 96.56 92 TYR A N 1
ATOM 711 C CA . TYR A 1 92 ? -15.030 5.978 -10.447 1.00 96.56 92 TYR A CA 1
ATOM 712 C C . TYR A 1 92 ? -16.249 5.574 -9.613 1.00 96.56 92 TYR A C 1
ATOM 714 O O . TYR A 1 92 ? -16.214 5.660 -8.388 1.00 96.56 92 TYR A O 1
ATOM 722 N N . GLU A 1 93 ? -17.274 5.006 -10.253 1.00 95.75 93 GLU A N 1
ATOM 723 C CA . GLU A 1 93 ? -18.474 4.520 -9.562 1.00 95.75 93 GLU A CA 1
ATOM 724 C C . GLU A 1 93 ? -18.134 3.446 -8.521 1.00 95.75 93 GLU A C 1
ATOM 726 O O . GLU A 1 93 ? -18.615 3.494 -7.385 1.00 95.75 93 GLU A O 1
ATOM 731 N N . GLN A 1 94 ? -17.243 2.512 -8.873 1.00 96.38 94 GLN A N 1
ATOM 732 C CA . GLN A 1 94 ? -16.747 1.515 -7.925 1.00 96.38 94 GLN A CA 1
ATOM 733 C C . GLN A 1 94 ? -16.015 2.164 -6.745 1.00 96.38 94 GLN A C 1
ATOM 735 O O . GLN A 1 94 ? -16.142 1.699 -5.613 1.00 96.38 94 GLN A O 1
ATOM 740 N N . CYS A 1 95 ? -15.257 3.234 -6.979 1.00 97.50 95 CYS A N 1
ATOM 741 C CA . CYS A 1 95 ? -14.562 3.935 -5.914 1.00 97.50 95 CYS A CA 1
ATOM 742 C C . CYS A 1 95 ? -15.538 4.562 -4.919 1.00 97.50 95 CYS A C 1
ATOM 744 O O . CYS A 1 95 ? -15.365 4.394 -3.712 1.00 97.50 95 CYS A O 1
ATOM 746 N N . LEU A 1 96 ? -16.610 5.196 -5.402 1.00 97.25 96 LEU A N 1
ATOM 747 C CA . LEU A 1 96 ? -17.649 5.752 -4.534 1.00 97.25 96 LEU A CA 1
ATOM 748 C C . LEU A 1 96 ? -18.305 4.664 -3.671 1.00 97.25 96 LEU A C 1
ATOM 750 O O . LEU A 1 96 ? -18.533 4.865 -2.478 1.00 97.25 96 LEU A O 1
ATOM 754 N N . VAL A 1 97 ? -18.563 3.481 -4.240 1.00 96.81 97 VAL A N 1
ATOM 755 C CA . VAL A 1 97 ? -19.070 2.314 -3.492 1.00 96.81 97 VAL A CA 1
ATOM 756 C C . VAL A 1 97 ? -18.075 1.885 -2.412 1.00 96.81 97 VAL A C 1
ATOM 758 O O . VAL A 1 97 ? -18.447 1.745 -1.246 1.00 96.81 97 VAL A O 1
ATOM 761 N N . ASN A 1 98 ? -16.799 1.747 -2.772 1.00 97.94 98 ASN A N 1
ATOM 762 C CA . ASN A 1 98 ? -15.734 1.357 -1.851 1.00 97.94 98 ASN A CA 1
ATOM 763 C C . ASN A 1 98 ? -15.585 2.360 -0.691 1.00 97.94 98 ASN A C 1
ATOM 765 O O . ASN A 1 98 ? -15.454 1.950 0.462 1.00 97.94 98 ASN A O 1
ATOM 769 N N . ARG A 1 99 ? -15.639 3.670 -0.966 1.00 98.00 99 ARG A N 1
ATOM 770 C CA . ARG A 1 99 ? -15.523 4.732 0.050 1.00 98.00 99 ARG A CA 1
ATOM 771 C C . ARG A 1 99 ? -16.727 4.783 0.986 1.00 98.00 99 ARG A C 1
ATOM 773 O O . ARG A 1 99 ? -16.549 4.923 2.197 1.00 98.00 99 ARG A O 1
ATOM 780 N N . ARG A 1 100 ? -17.945 4.589 0.465 1.00 97.50 100 ARG A N 1
ATOM 781 C CA . ARG A 1 100 ? -19.147 4.441 1.305 1.00 97.50 100 ARG A CA 1
ATOM 782 C C . ARG A 1 100 ? -19.016 3.255 2.255 1.00 97.50 100 ARG A C 1
ATOM 784 O O . ARG A 1 100 ? -19.278 3.409 3.445 1.00 97.50 100 ARG A O 1
ATOM 791 N N . PHE A 1 101 ? -18.560 2.110 1.749 1.00 97.50 101 PHE A N 1
ATOM 792 C CA . PHE A 1 101 ? -18.279 0.937 2.574 1.00 97.50 101 PHE A CA 1
ATOM 793 C C . PHE A 1 101 ? -17.236 1.245 3.660 1.00 97.50 101 PHE A C 1
ATOM 795 O O . PHE A 1 101 ? -17.478 0.957 4.831 1.00 97.50 101 PHE A O 1
ATOM 802 N N . LEU A 1 102 ? -16.117 1.890 3.305 1.00 98.00 102 LEU A N 1
ATOM 803 C CA . LEU A 1 102 ? -15.068 2.276 4.256 1.00 98.00 102 LEU A CA 1
ATOM 804 C C . LEU A 1 102 ? -15.616 3.145 5.398 1.00 98.00 102 LEU A C 1
ATOM 806 O O . LEU A 1 102 ? -15.352 2.862 6.568 1.00 98.00 102 LEU A O 1
ATOM 810 N N . ARG A 1 103 ? -16.413 4.168 5.070 1.00 97.81 103 ARG A N 1
ATOM 811 C CA . ARG A 1 103 ? -17.046 5.038 6.069 1.00 97.81 103 ARG A CA 1
ATOM 812 C C . ARG A 1 103 ? -17.971 4.236 6.988 1.00 97.81 103 ARG A C 1
ATOM 814 O O . ARG A 1 103 ? -17.831 4.296 8.205 1.00 97.81 103 ARG A O 1
ATOM 821 N N . GLN A 1 104 ? -18.842 3.400 6.419 1.00 96.69 104 GLN A N 1
ATOM 822 C CA . GLN A 1 104 ? -19.785 2.574 7.183 1.00 96.69 104 GLN A CA 1
ATOM 823 C C . GLN A 1 104 ? -19.098 1.627 8.174 1.00 96.69 104 GLN A C 1
ATOM 825 O O . GLN A 1 104 ? -19.568 1.466 9.303 1.00 96.69 104 GLN A O 1
ATOM 830 N N . ILE A 1 105 ? -17.993 0.985 7.784 1.00 96.00 105 ILE A N 1
ATOM 831 C CA . ILE A 1 105 ? -17.296 0.058 8.684 1.00 96.00 105 ILE A CA 1
ATOM 832 C C . ILE A 1 105 ? -16.516 0.779 9.791 1.00 96.00 105 ILE A C 1
ATOM 834 O O . ILE A 1 105 ? -16.395 0.223 10.888 1.00 96.00 105 ILE A O 1
ATOM 838 N N . ILE A 1 106 ? -16.012 1.993 9.532 1.00 97.44 106 ILE A N 1
ATOM 839 C CA . ILE A 1 106 ? -15.334 2.833 10.528 1.00 97.44 106 ILE A CA 1
ATOM 840 C C . ILE A 1 106 ? -16.367 3.360 11.529 1.00 97.44 106 ILE A C 1
ATOM 842 O O . ILE A 1 106 ? -16.242 3.087 12.725 1.00 97.44 106 ILE A O 1
ATOM 846 N N . ASP A 1 107 ? -17.440 3.995 11.049 1.00 96.38 107 ASP A N 1
ATOM 847 C CA . ASP A 1 107 ? -18.524 4.540 11.880 1.00 96.38 107 ASP A CA 1
ATOM 848 C C . ASP A 1 107 ? -19.195 3.444 12.718 1.00 96.38 107 ASP A C 1
ATOM 850 O O . ASP A 1 107 ? -19.459 3.602 13.913 1.00 96.38 107 ASP A O 1
ATOM 854 N N . GLY A 1 108 ? -19.413 2.277 12.107 1.00 96.81 108 GLY A N 1
ATOM 855 C CA . GLY A 1 108 ? -19.968 1.096 12.761 1.00 96.81 108 GLY A CA 1
ATOM 856 C C . GLY A 1 108 ? -18.998 0.364 13.695 1.00 96.81 108 GLY A C 1
ATOM 857 O O . GLY A 1 108 ? -19.366 -0.693 14.220 1.00 96.81 108 GLY A O 1
ATOM 858 N N . ARG A 1 109 ? -17.766 0.870 13.874 1.00 95.12 109 ARG A N 1
ATOM 859 C CA . ARG A 1 109 ? -16.683 0.275 14.680 1.00 95.12 109 ARG A CA 1
ATOM 860 C C . ARG A 1 109 ? -16.461 -1.209 14.372 1.00 95.12 109 ARG A C 1
ATOM 862 O O . ARG A 1 109 ? -16.247 -2.033 15.271 1.00 95.12 109 ARG A O 1
ATOM 869 N N . LYS A 1 110 ? -16.559 -1.585 13.096 1.00 95.62 110 LYS A N 1
ATOM 870 C CA . LYS A 1 110 ? -16.411 -2.974 12.630 1.00 95.62 110 LYS A CA 1
ATOM 871 C C . LYS A 1 110 ? -14.951 -3.387 12.486 1.00 95.62 110 LYS A C 1
ATOM 873 O O . LYS A 1 110 ? -14.656 -4.575 12.583 1.00 95.62 110 LYS A O 1
ATOM 878 N N . ILE A 1 111 ? -14.060 -2.412 12.350 1.00 96.69 111 ILE A N 1
ATOM 879 C CA . ILE A 1 111 ? -12.612 -2.597 12.327 1.00 96.69 111 ILE A CA 1
ATOM 880 C C . ILE A 1 111 ? -11.950 -1.892 13.515 1.00 96.69 111 ILE A C 1
ATOM 882 O O . ILE A 1 111 ? -12.508 -0.965 14.096 1.00 96.69 111 ILE A O 1
ATOM 886 N N . ASP A 1 112 ? -10.769 -2.364 13.890 1.00 96.81 112 ASP A N 1
ATOM 887 C CA . ASP A 1 112 ? -9.820 -1.710 14.791 1.00 96.81 112 ASP A CA 1
ATOM 888 C C . ASP A 1 112 ? -8.452 -1.469 14.134 1.00 96.81 112 ASP A C 1
ATOM 890 O O . ASP A 1 112 ? -7.630 -0.759 14.705 1.00 96.81 112 ASP A O 1
ATOM 894 N N . LYS A 1 113 ? -8.217 -1.999 12.925 1.00 97.81 113 LYS A N 1
ATOM 895 C CA . LYS A 1 113 ? -6.999 -1.775 12.135 1.00 97.81 113 LYS A CA 1
ATOM 896 C C . LYS A 1 113 ? -7.332 -1.413 10.692 1.00 97.81 113 LYS A C 1
ATOM 898 O O . LYS A 1 113 ? -8.218 -2.019 10.087 1.00 97.81 113 LYS A O 1
ATOM 903 N N . LEU A 1 114 ? -6.592 -0.467 10.128 1.00 98.56 114 LEU A N 1
ATOM 904 C CA . LEU A 1 114 ? -6.764 -0.008 8.753 1.00 98.56 114 LEU A CA 1
ATOM 905 C C . LEU A 1 114 ? -5.407 0.119 8.062 1.00 98.56 114 LEU A C 1
ATOM 907 O O . LEU A 1 114 ? -4.579 0.922 8.471 1.00 98.56 114 LEU A O 1
ATOM 911 N N . PHE A 1 115 ? -5.195 -0.655 7.003 1.00 98.75 115 PHE A N 1
ATOM 912 C CA . PHE A 1 115 ? -4.020 -0.576 6.140 1.00 98.75 115 PHE A CA 1
ATOM 913 C C . PHE A 1 115 ? -4.359 0.256 4.906 1.00 98.75 115 PHE A C 1
ATOM 915 O O . PHE A 1 115 ? -5.299 -0.070 4.184 1.00 98.75 115 PHE A O 1
ATOM 922 N N . LEU A 1 116 ? -3.598 1.317 4.656 1.00 98.88 116 LEU A N 1
ATOM 923 C CA . LEU A 1 116 ? -3.806 2.243 3.550 1.00 98.88 116 LEU A CA 1
ATOM 924 C C . LEU A 1 116 ? -2.617 2.219 2.601 1.00 98.88 116 LEU A C 1
ATOM 926 O O . LEU A 1 116 ? -1.472 2.313 3.033 1.00 98.88 116 LEU A O 1
ATOM 930 N N . ALA A 1 117 ? -2.888 2.154 1.304 1.00 98.50 117 ALA A N 1
ATOM 931 C CA . ALA A 1 117 ? -1.880 2.336 0.268 1.00 98.50 117 ALA A CA 1
ATOM 932 C C . ALA A 1 117 ? -2.476 3.115 -0.906 1.00 98.50 117 ALA A C 1
ATOM 934 O O . ALA A 1 117 ? -3.678 3.059 -1.166 1.00 98.50 117 ALA A O 1
ATOM 935 N N . GLY A 1 118 ? -1.635 3.849 -1.619 1.00 97.69 118 GLY A N 1
ATOM 936 C CA . GLY A 1 118 ? -2.090 4.692 -2.708 1.00 97.69 118 GLY A CA 1
ATOM 937 C C . GLY A 1 118 ? -0.939 5.277 -3.502 1.00 97.69 118 GLY A C 1
ATOM 938 O O . GLY A 1 118 ? 0.218 5.265 -3.075 1.00 97.69 118 GLY A O 1
ATOM 939 N N . SER A 1 119 ? -1.265 5.820 -4.668 1.00 96.75 119 SER A N 1
ATOM 940 C CA . SER A 1 119 ? -0.330 6.584 -5.484 1.00 96.75 119 SER A CA 1
ATOM 941 C C . SER A 1 119 ? -0.106 7.975 -4.876 1.00 96.75 119 SER A C 1
ATOM 943 O O . SER A 1 119 ? -0.547 8.982 -5.429 1.00 96.75 119 SER A O 1
ATOM 945 N N . TRP A 1 120 ? 0.560 8.057 -3.718 1.00 97.31 120 TRP A N 1
ATOM 946 C CA . TRP A 1 120 ? 0.645 9.283 -2.906 1.00 97.31 120 TRP A CA 1
ATOM 947 C C . TRP A 1 120 ? 1.133 10.503 -3.675 1.00 97.31 120 TRP A C 1
ATOM 949 O O . TRP A 1 120 ? 0.552 11.580 -3.565 1.00 97.31 120 TRP A O 1
ATOM 959 N N . ASN A 1 121 ? 2.137 10.331 -4.530 1.00 94.69 121 ASN A N 1
ATOM 960 C CA . ASN A 1 121 ? 2.619 11.401 -5.398 1.00 94.69 121 ASN A CA 1
ATOM 961 C C . ASN A 1 121 ? 1.563 11.893 -6.403 1.00 94.69 121 ASN A C 1
ATOM 963 O O . ASN A 1 121 ? 1.526 13.084 -6.707 1.00 94.69 121 ASN A O 1
ATOM 967 N N . SER A 1 122 ? 0.710 11.011 -6.926 1.00 95.44 122 SER A N 1
ATOM 968 C CA . SER A 1 122 ? -0.383 11.390 -7.833 1.00 95.44 122 SER A CA 1
ATOM 969 C C . SER A 1 122 ? -1.486 12.131 -7.078 1.00 95.44 122 SER A C 1
ATOM 971 O O . SER A 1 122 ? -1.937 13.180 -7.529 1.00 95.44 122 SER A O 1
ATOM 973 N N . VAL A 1 123 ? -1.850 11.636 -5.892 1.00 97.88 123 VAL A N 1
ATOM 974 C CA . VAL A 1 123 ? -2.840 12.260 -4.997 1.00 97.88 123 VAL A CA 1
ATOM 975 C C . VAL A 1 123 ? -2.386 13.658 -4.565 1.00 97.88 123 VAL A C 1
ATOM 977 O O . VAL A 1 123 ? -3.161 14.610 -4.613 1.00 97.88 123 VAL A O 1
ATOM 980 N N . TYR A 1 124 ? -1.110 13.807 -4.206 1.00 97.31 124 TYR A N 1
ATOM 981 C CA . TYR A 1 124 ? -0.514 15.094 -3.852 1.00 97.31 124 TYR A CA 1
ATOM 982 C C . TYR A 1 124 ? -0.547 16.091 -5.009 1.00 97.31 124 TYR A C 1
ATOM 984 O O . TYR A 1 124 ? -0.995 17.220 -4.832 1.00 97.31 124 TYR A O 1
ATOM 992 N N . LYS A 1 125 ? -0.125 15.673 -6.209 1.00 95.88 125 LYS A N 1
ATOM 993 C CA . LYS A 1 125 ? -0.135 16.534 -7.404 1.00 95.88 125 LYS A CA 1
ATOM 994 C C . LYS A 1 125 ? -1.538 16.992 -7.794 1.00 95.88 125 LYS A C 1
ATOM 996 O O . LYS A 1 125 ? -1.678 18.088 -8.322 1.00 95.88 125 LYS A O 1
ATOM 1001 N N . ALA A 1 126 ? -2.547 16.166 -7.533 1.00 97.31 126 ALA A N 1
ATOM 1002 C CA . ALA A 1 126 ? -3.945 16.508 -7.762 1.00 97.31 126 ALA A CA 1
ATOM 1003 C C . ALA A 1 126 ? -4.538 17.426 -6.672 1.00 97.31 126 ALA A C 1
ATOM 1005 O O . ALA A 1 126 ? -5.644 17.924 -6.836 1.00 97.31 126 ALA A O 1
ATOM 1006 N N . GLY A 1 127 ? -3.810 17.683 -5.577 1.00 98.06 127 GLY A N 1
ATOM 1007 C CA . GLY A 1 127 ? -4.264 18.537 -4.474 1.00 98.06 127 GLY A CA 1
ATOM 1008 C C . GLY A 1 127 ? -5.106 17.819 -3.414 1.00 98.06 127 GLY A C 1
ATOM 1009 O O . GLY A 1 127 ? -5.619 18.469 -2.509 1.00 98.06 127 GLY A O 1
ATOM 1010 N N . TYR A 1 128 ? -5.216 16.488 -3.472 1.00 98.25 128 TYR A N 1
ATOM 1011 C CA . TYR A 1 128 ? -6.150 15.713 -2.642 1.00 98.25 128 TYR A CA 1
ATOM 1012 C C . TYR A 1 128 ? -5.530 15.092 -1.386 1.00 98.25 128 TYR A C 1
ATOM 1014 O O . TYR A 1 128 ? -6.211 14.391 -0.640 1.00 98.25 128 TYR A O 1
ATOM 1022 N N . ILE A 1 129 ? -4.244 15.339 -1.106 1.00 98.06 129 ILE A N 1
ATOM 1023 C CA . ILE A 1 129 ? -3.555 14.697 0.030 1.00 98.06 129 ILE A CA 1
ATOM 1024 C C . ILE A 1 129 ? -4.190 15.044 1.389 1.00 98.06 129 ILE A C 1
ATOM 1026 O O . ILE A 1 129 ? -4.149 14.228 2.308 1.00 98.06 129 ILE A O 1
ATOM 1030 N N . GLY A 1 130 ? -4.822 16.221 1.492 1.00 98.44 130 GLY A N 1
ATOM 1031 C CA . GLY A 1 130 ? -5.539 16.653 2.693 1.00 98.44 130 GLY A CA 1
ATOM 1032 C C . GLY A 1 130 ? -6.708 15.741 3.050 1.00 98.44 130 GLY A C 1
ATOM 1033 O O . GLY A 1 130 ? -6.883 15.419 4.218 1.00 98.44 130 GLY A O 1
ATOM 1034 N N . GLN A 1 131 ? -7.420 15.218 2.051 1.00 98.50 131 GLN A N 1
ATOM 1035 C CA . GLN A 1 131 ? -8.543 14.301 2.272 1.00 98.50 131 GLN A CA 1
ATOM 1036 C C . GLN A 1 131 ? -8.081 12.961 2.848 1.00 98.50 131 GLN A C 1
ATOM 1038 O O . GLN A 1 131 ? -8.743 12.368 3.698 1.00 98.50 131 GLN A O 1
ATOM 1043 N N . VAL A 1 132 ? -6.908 12.486 2.413 1.00 98.69 132 VAL A N 1
ATOM 1044 C CA . VAL A 1 132 ? -6.291 11.282 2.982 1.00 98.69 132 VAL A CA 1
ATOM 1045 C C . VAL A 1 132 ? -5.913 11.538 4.442 1.00 98.69 132 VAL A C 1
ATOM 1047 O O . VAL A 1 132 ? -6.169 10.701 5.306 1.00 98.69 132 VAL A O 1
ATOM 1050 N N . ALA A 1 133 ? -5.326 12.703 4.734 1.00 98.56 133 ALA A N 1
ATOM 1051 C CA . ALA A 1 133 ? -4.947 13.079 6.092 1.00 98.56 133 ALA A CA 1
ATOM 1052 C C . ALA A 1 133 ? -6.168 13.202 7.022 1.00 98.56 133 ALA A C 1
ATOM 1054 O O . ALA A 1 133 ? -6.097 12.766 8.171 1.00 98.56 133 ALA A O 1
ATOM 1055 N N . GLU A 1 134 ? -7.279 13.763 6.539 1.00 98.38 134 GLU A N 1
ATOM 1056 C CA . GLU A 1 134 ? -8.549 13.857 7.271 1.00 98.38 134 GLU A CA 1
ATOM 1057 C C . GLU A 1 134 ? -9.123 12.475 7.581 1.00 98.38 134 GLU A C 1
ATOM 1059 O O . GLU A 1 134 ? -9.359 12.175 8.750 1.00 98.38 134 GLU A O 1
ATOM 1064 N N . LEU A 1 135 ? -9.207 11.582 6.589 1.00 98.50 135 LEU A N 1
ATOM 1065 C CA . LEU A 1 135 ? -9.631 10.195 6.799 1.00 98.50 135 LEU A CA 1
ATOM 1066 C C . LEU A 1 135 ? -8.783 9.484 7.862 1.00 98.50 135 LEU A C 1
ATOM 1068 O O . LEU A 1 135 ? -9.327 8.811 8.740 1.00 98.50 135 LEU A O 1
ATOM 1072 N N . ILE A 1 136 ? -7.453 9.628 7.806 1.00 98.62 136 ILE A N 1
ATOM 1073 C CA . ILE A 1 136 ? -6.545 9.018 8.789 1.00 98.62 136 ILE A CA 1
ATOM 1074 C C . ILE A 1 136 ? -6.832 9.558 10.193 1.00 98.62 136 ILE A C 1
ATOM 1076 O O . ILE A 1 136 ? -6.917 8.774 11.142 1.00 98.62 136 ILE A O 1
ATOM 1080 N N . LYS A 1 137 ? -7.001 10.879 10.335 1.00 97.56 137 LYS A N 1
ATOM 1081 C CA . LYS A 1 137 ? -7.313 11.524 11.620 1.00 97.56 137 LYS A CA 1
ATOM 1082 C C . LYS A 1 137 ? -8.670 11.082 12.157 1.00 97.56 137 LYS A C 1
ATOM 1084 O O . LYS A 1 137 ? -8.772 10.771 13.341 1.00 97.56 137 LYS A O 1
ATOM 1089 N N . GLU A 1 138 ? -9.689 11.005 11.307 1.00 97.00 138 GLU A N 1
ATOM 1090 C CA . GLU A 1 138 ? -11.026 10.549 11.687 1.00 97.00 138 GLU A CA 1
ATOM 1091 C C . GLU A 1 138 ? -11.005 9.095 12.165 1.00 97.00 138 GLU A C 1
ATOM 1093 O O . GLU A 1 138 ? -11.432 8.817 13.289 1.00 97.00 138 GLU A O 1
ATOM 1098 N N . ALA A 1 139 ? -10.419 8.182 11.383 1.00 97.81 139 ALA A N 1
ATOM 1099 C CA . ALA A 1 139 ? -10.282 6.774 11.759 1.00 97.81 139 ALA A CA 1
ATOM 1100 C C . ALA A 1 139 ? -9.500 6.613 13.076 1.00 97.81 139 ALA A C 1
ATOM 1102 O O . ALA A 1 139 ? -9.930 5.903 13.991 1.00 97.81 139 ALA A O 1
ATOM 1103 N N . SER A 1 140 ? -8.380 7.327 13.205 1.00 96.88 140 SER A N 1
ATOM 1104 C CA . SER A 1 140 ? -7.570 7.344 14.423 1.00 96.88 140 SER A CA 1
ATOM 1105 C C . SER A 1 140 ? -8.356 7.855 15.637 1.00 96.88 140 SER A C 1
ATOM 1107 O O . SER A 1 140 ? -8.271 7.253 16.712 1.00 96.88 140 SER A O 1
ATOM 1109 N N . SER A 1 141 ? -9.167 8.907 15.479 1.00 95.19 141 SER A N 1
ATOM 1110 C CA . SER A 1 141 ? -9.931 9.522 16.574 1.00 95.19 141 SER A CA 1
ATOM 1111 C C . SER A 1 141 ? -10.976 8.589 17.193 1.00 95.19 141 SER A C 1
ATOM 1113 O O . SER A 1 141 ? -11.297 8.711 18.377 1.00 95.19 141 SER A O 1
ATOM 1115 N N . VAL A 1 142 ? -11.469 7.613 16.422 1.00 95.56 142 VAL A N 1
ATOM 1116 C CA . VAL A 1 142 ? -12.411 6.586 16.894 1.00 95.56 142 VAL A CA 1
ATOM 1117 C C . VAL A 1 142 ? -11.720 5.296 17.350 1.00 95.56 142 VAL A C 1
ATOM 1119 O O . VAL A 1 142 ? -12.392 4.316 17.679 1.00 95.56 142 VAL A O 1
ATOM 1122 N N . GLY A 1 143 ? -10.387 5.309 17.437 1.00 94.56 143 GLY A N 1
ATOM 1123 C CA . GLY A 1 143 ? -9.579 4.231 18.002 1.00 94.56 143 GLY A CA 1
ATOM 1124 C C . GLY A 1 143 ? -9.093 3.190 16.994 1.00 94.56 143 GLY A C 1
ATOM 1125 O O . GLY A 1 143 ? -8.604 2.147 17.421 1.00 94.56 143 GLY A O 1
ATOM 1126 N N . VAL A 1 144 ? -9.203 3.443 15.685 1.00 96.88 144 VAL A N 1
ATOM 1127 C CA . VAL A 1 144 ? -8.613 2.566 14.662 1.00 96.88 144 VAL A CA 1
ATOM 1128 C C . VAL A 1 144 ? -7.105 2.807 14.601 1.00 96.88 144 VAL A C 1
ATOM 1130 O O . VAL A 1 144 ? -6.655 3.946 14.495 1.00 96.88 144 VAL A O 1
ATOM 1133 N N . SER A 1 145 ? -6.310 1.741 14.659 1.00 97.38 145 SER A N 1
ATOM 1134 C CA . SER A 1 145 ? -4.878 1.797 14.362 1.00 97.38 145 SER A CA 1
ATOM 1135 C C . SER A 1 145 ? -4.668 1.836 12.850 1.00 97.38 145 SER A C 1
ATOM 1137 O O . SER A 1 145 ? -5.060 0.906 12.144 1.00 97.38 145 SER A O 1
ATOM 1139 N N . VAL A 1 146 ? -4.060 2.906 12.344 1.00 98.38 146 VAL A N 1
ATOM 1140 C CA . VAL A 1 146 ? -3.870 3.118 10.905 1.00 98.38 146 VAL A CA 1
ATOM 1141 C C . VAL A 1 146 ? -2.424 2.829 10.516 1.00 98.38 146 VAL A C 1
ATOM 1143 O O . VAL A 1 146 ? -1.497 3.358 11.120 1.00 98.38 146 VAL A O 1
ATOM 1146 N N . VAL A 1 147 ? -2.227 2.012 9.486 1.00 98.44 147 VAL A N 1
ATOM 1147 C CA . VAL A 1 147 ? -0.924 1.682 8.905 1.00 98.44 147 VAL A CA 1
ATOM 1148 C C . VAL A 1 147 ? -0.900 2.184 7.469 1.00 98.44 147 VAL A C 1
ATOM 1150 O O . VAL A 1 147 ? -1.679 1.725 6.640 1.00 98.44 147 VAL A O 1
ATOM 1153 N N . VAL A 1 148 ? -0.006 3.113 7.156 1.00 98.50 148 VAL A N 1
ATOM 1154 C CA . VAL A 1 148 ? 0.149 3.677 5.812 1.00 98.50 148 VAL A CA 1
ATOM 1155 C C . VAL A 1 148 ? 1.361 3.034 5.147 1.00 98.50 148 VAL A C 1
ATOM 1157 O O . VAL A 1 148 ? 2.486 3.178 5.625 1.00 98.50 148 VAL A O 1
ATOM 1160 N N . LEU A 1 149 ? 1.135 2.310 4.052 1.00 98.19 149 LEU A N 1
ATOM 1161 C CA . LEU A 1 149 ? 2.195 1.747 3.224 1.00 98.19 149 LEU A CA 1
ATOM 1162 C C . LEU A 1 149 ? 2.765 2.832 2.297 1.00 98.19 149 LEU A C 1
ATOM 1164 O O . LEU A 1 149 ? 2.005 3.650 1.769 1.00 98.19 149 LEU A O 1
ATOM 1168 N N . PRO A 1 150 ? 4.081 2.832 2.040 1.00 95.88 150 PRO A N 1
ATOM 1169 C CA . PRO A 1 150 ? 4.702 3.814 1.168 1.00 95.88 150 PRO A CA 1
ATOM 1170 C C . PRO A 1 150 ? 4.412 3.515 -0.307 1.00 95.88 150 PRO A C 1
ATOM 1172 O O . PRO A 1 150 ? 4.178 2.365 -0.691 1.00 95.88 150 PRO A O 1
ATOM 1175 N N . ALA A 1 151 ? 4.505 4.526 -1.170 1.00 94.25 151 ALA A N 1
ATOM 1176 C CA . ALA A 1 151 ? 4.590 4.283 -2.607 1.00 94.25 151 ALA A CA 1
ATOM 1177 C C . ALA A 1 151 ? 5.981 3.699 -2.949 1.00 94.25 151 ALA A C 1
ATOM 1179 O O . ALA A 1 151 ? 6.972 4.109 -2.343 1.00 94.25 151 ALA A O 1
ATOM 1180 N N . PRO A 1 152 ? 6.103 2.743 -3.889 1.00 92.50 152 PRO A N 1
ATOM 1181 C CA . PRO A 1 152 ? 7.401 2.228 -4.320 1.00 92.50 152 PRO A CA 1
ATOM 1182 C C . PRO A 1 152 ? 8.225 3.309 -5.034 1.00 92.50 152 PRO A C 1
ATOM 1184 O O . PRO A 1 152 ? 7.687 4.300 -5.532 1.00 92.50 152 PRO A O 1
ATOM 1187 N N . GLN A 1 153 ? 9.538 3.084 -5.135 1.00 90.31 153 GLN A N 1
ATOM 1188 C CA . GLN A 1 153 ? 10.415 3.929 -5.946 1.00 90.31 153 GLN A CA 1
ATOM 1189 C C . GLN A 1 153 ? 9.945 3.918 -7.415 1.00 90.31 153 GLN A C 1
ATOM 1191 O O . GLN A 1 153 ? 9.822 2.839 -8.001 1.00 90.31 153 GLN A O 1
ATOM 1196 N N . PRO A 1 154 ? 9.684 5.086 -8.029 1.00 90.62 154 PRO A N 1
ATOM 1197 C CA . PRO A 1 154 ? 9.330 5.149 -9.436 1.00 90.62 154 PRO A CA 1
ATOM 1198 C C . PRO A 1 154 ? 10.566 5.035 -10.339 1.00 90.62 154 PRO A C 1
ATOM 1200 O O . PRO A 1 154 ? 11.620 5.621 -10.087 1.00 90.62 154 PRO A O 1
ATOM 1203 N N . TYR A 1 155 ? 10.379 4.359 -11.467 1.00 92.31 155 TYR A N 1
ATOM 1204 C CA . TYR A 1 155 ? 11.341 4.209 -12.553 1.00 92.31 155 TYR A CA 1
ATOM 1205 C C . TYR A 1 155 ? 10.745 4.707 -13.876 1.00 92.31 155 TYR A C 1
ATOM 1207 O O . TYR A 1 155 ? 9.548 4.999 -14.011 1.00 92.31 155 TYR A O 1
ATOM 1215 N N . THR A 1 156 ? 11.581 4.849 -14.895 1.00 90.75 156 THR A N 1
ATOM 1216 C CA . THR A 1 156 ? 11.114 5.041 -16.269 1.00 90.75 156 THR A CA 1
ATOM 1217 C C . THR A 1 156 ? 10.406 3.781 -16.769 1.00 90.75 156 THR A C 1
ATOM 1219 O O . THR A 1 156 ? 10.688 2.668 -16.327 1.00 90.75 156 THR A O 1
ATOM 1222 N N . SER A 1 157 ? 9.495 3.939 -17.731 1.00 86.12 157 SER A N 1
ATOM 1223 C CA . SER A 1 157 ? 8.829 2.798 -18.377 1.00 86.12 157 SER A CA 1
ATOM 1224 C C . SER A 1 157 ? 9.807 1.895 -19.142 1.00 86.12 157 SER A C 1
ATOM 1226 O O . SER A 1 157 ? 9.475 0.756 -19.462 1.00 86.12 157 SER A O 1
ATOM 1228 N N . GLN A 1 158 ? 11.027 2.376 -19.406 1.00 90.12 158 GLN A N 1
ATOM 1229 C CA . GLN A 1 158 ? 12.085 1.614 -20.063 1.00 90.12 158 GLN A CA 1
ATOM 1230 C C . GLN A 1 158 ? 12.781 0.617 -19.130 1.00 90.12 158 GLN A C 1
ATOM 1232 O O . GLN A 1 158 ? 13.451 -0.277 -19.635 1.00 90.12 158 GLN A O 1
ATOM 1237 N N . ALA A 1 159 ? 12.586 0.702 -17.806 1.00 91.56 159 ALA A N 1
ATOM 1238 C CA . ALA A 1 159 ? 13.220 -0.200 -16.839 1.00 91.56 159 ALA A CA 1
ATOM 1239 C C . ALA A 1 159 ? 12.992 -1.685 -17.167 1.00 91.56 159 ALA A C 1
ATOM 1241 O O . ALA A 1 159 ? 13.901 -2.506 -17.063 1.00 91.56 159 ALA A O 1
ATOM 1242 N N . ILE A 1 160 ? 11.785 -2.031 -17.623 1.00 91.44 160 ILE A N 1
ATOM 1243 C CA . ILE A 1 160 ? 11.438 -3.408 -17.989 1.00 91.44 160 ILE A CA 1
ATOM 1244 C C . ILE A 1 160 ? 12.062 -3.818 -19.314 1.00 91.44 160 ILE A C 1
ATOM 1246 O O . ILE A 1 160 ? 12.555 -4.935 -19.423 1.00 91.44 160 ILE A O 1
ATOM 1250 N N . ALA A 1 161 ? 12.080 -2.926 -20.304 1.00 90.69 161 ALA A N 1
ATOM 1251 C CA . ALA A 1 161 ? 12.747 -3.195 -21.574 1.00 90.69 161 ALA A CA 1
ATOM 1252 C C . ALA A 1 161 ? 14.260 -3.393 -21.367 1.00 90.69 161 ALA A C 1
ATOM 1254 O O . ALA A 1 161 ? 14.842 -4.333 -21.908 1.00 90.69 161 ALA A O 1
ATOM 1255 N N . GLY A 1 162 ? 14.883 -2.569 -20.517 1.00 89.38 162 GLY A N 1
ATOM 1256 C CA . GLY A 1 162 ? 16.274 -2.731 -20.094 1.00 89.38 162 GLY A CA 1
ATOM 1257 C C . GLY A 1 162 ? 16.510 -4.061 -19.379 1.00 89.38 162 GLY A C 1
ATOM 1258 O O . GLY A 1 162 ? 17.458 -4.777 -19.695 1.00 89.38 162 GLY A O 1
ATOM 1259 N N . TYR A 1 163 ? 15.601 -4.448 -18.482 1.00 91.50 163 TYR A N 1
ATOM 1260 C CA . TYR A 1 163 ? 15.673 -5.736 -17.798 1.00 91.50 163 TYR A CA 1
ATOM 1261 C C . TYR A 1 163 ? 15.525 -6.937 -18.747 1.00 91.50 163 TYR A C 1
ATOM 1263 O O . TYR A 1 163 ? 16.275 -7.907 -18.651 1.00 91.50 163 TYR A O 1
ATOM 1271 N N . GLN A 1 164 ? 14.593 -6.876 -19.700 1.00 90.00 164 GLN A N 1
ATOM 1272 C CA . GLN A 1 164 ? 14.416 -7.915 -20.719 1.00 90.00 164 GLN A CA 1
ATOM 1273 C C . GLN A 1 164 ? 15.676 -8.072 -21.571 1.00 90.00 164 GLN A C 1
ATOM 1275 O O . GLN A 1 164 ? 16.126 -9.194 -21.791 1.00 90.00 164 GLN A O 1
ATOM 1280 N N . LYS A 1 165 ? 16.284 -6.955 -21.985 1.00 88.69 165 LYS A N 1
ATOM 1281 C CA . LYS A 1 165 ? 17.561 -6.954 -22.702 1.00 88.69 165 LYS A CA 1
ATOM 1282 C C . LYS A 1 165 ? 18.668 -7.620 -21.881 1.00 88.69 165 LYS A C 1
ATOM 1284 O O . LYS A 1 165 ? 19.380 -8.472 -22.403 1.00 88.69 165 LYS A O 1
ATOM 1289 N N . TYR A 1 166 ? 18.772 -7.296 -20.590 1.00 87.44 166 TYR A N 1
ATOM 1290 C CA . TYR A 1 166 ? 19.717 -7.947 -19.679 1.00 87.44 166 TYR A CA 1
ATOM 1291 C C . TYR A 1 166 ? 19.548 -9.474 -19.677 1.00 87.44 166 TYR A C 1
ATOM 1293 O O . TYR A 1 166 ? 20.517 -10.194 -19.915 1.00 87.44 166 TYR A O 1
ATOM 1301 N N . ILE A 1 167 ? 18.328 -9.978 -19.487 1.00 87.94 167 ILE A N 1
ATOM 1302 C CA . ILE A 1 167 ? 18.082 -11.427 -19.436 1.00 87.94 167 ILE A CA 1
ATOM 1303 C C . ILE A 1 167 ? 18.372 -12.117 -20.776 1.00 87.94 167 ILE A C 1
ATOM 1305 O O . ILE A 1 167 ? 18.870 -13.241 -20.782 1.00 87.94 167 ILE A O 1
ATOM 1309 N N . LEU A 1 168 ? 18.059 -11.470 -21.902 1.00 86.31 168 LEU A N 1
ATOM 1310 C CA . LEU A 1 168 ? 18.166 -12.082 -23.229 1.00 86.31 168 LEU A CA 1
ATOM 1311 C C . LEU A 1 168 ? 19.573 -12.011 -23.833 1.00 86.31 168 LEU A C 1
ATOM 1313 O O . LEU A 1 168 ? 19.956 -12.919 -24.566 1.00 86.31 168 LEU A O 1
ATOM 1317 N N . GLU A 1 169 ? 20.328 -10.945 -23.562 1.00 80.81 169 GLU A N 1
ATOM 1318 C CA . GLU A 1 169 ? 21.544 -10.630 -24.324 1.00 80.81 169 GLU A CA 1
ATOM 1319 C C . GLU A 1 169 ? 22.835 -10.704 -23.504 1.00 80.81 169 GLU A C 1
ATOM 1321 O O . GLU A 1 169 ? 23.906 -10.894 -24.073 1.00 80.81 169 GLU A O 1
ATOM 1326 N N . SER A 1 170 ? 22.782 -10.517 -22.182 1.00 63.75 170 SER A N 1
ATOM 1327 C CA . SER A 1 170 ? 23.966 -10.002 -21.477 1.00 63.75 170 SER A CA 1
ATOM 1328 C C . SER A 1 170 ? 24.860 -11.025 -20.771 1.00 63.75 170 SER A C 1
ATOM 1330 O O . SER A 1 170 ? 25.746 -10.602 -20.038 1.00 63.75 170 SER A O 1
ATOM 1332 N N . ASN A 1 171 ? 24.686 -12.345 -20.935 1.00 64.19 171 ASN A N 1
ATOM 1333 C CA . ASN A 1 171 ? 25.459 -13.356 -20.176 1.00 64.19 171 ASN A CA 1
ATOM 1334 C C . ASN A 1 171 ? 25.564 -13.043 -18.654 1.00 64.19 171 ASN A C 1
ATOM 1336 O O . ASN A 1 171 ? 26.509 -13.470 -17.995 1.00 64.19 171 ASN A O 1
ATOM 1340 N N . ASN A 1 172 ? 24.583 -12.317 -18.090 1.00 57.44 172 ASN A N 1
ATOM 1341 C CA . ASN A 1 172 ? 24.538 -11.767 -16.727 1.00 57.44 172 ASN A CA 1
ATOM 1342 C C . ASN A 1 172 ? 25.517 -10.620 -16.367 1.00 57.44 172 ASN A C 1
ATOM 1344 O O . ASN A 1 172 ? 25.674 -10.359 -15.174 1.00 57.44 172 ASN A O 1
ATOM 1348 N N . GLU A 1 173 ? 26.146 -9.903 -17.306 1.00 59.50 173 GLU A N 1
ATOM 1349 C CA . GLU A 1 173 ? 27.297 -9.047 -16.951 1.00 59.50 173 GLU A CA 1
ATOM 1350 C C . GLU A 1 173 ? 26.995 -7.703 -16.259 1.00 59.50 173 GLU A C 1
ATOM 1352 O O . GLU A 1 173 ? 27.796 -7.324 -15.412 1.00 59.50 173 GLU A O 1
ATOM 1357 N N . SER A 1 174 ? 25.846 -7.036 -16.445 1.00 70.19 174 SER A N 1
ATOM 1358 C CA . SER A 1 174 ? 25.336 -6.078 -15.430 1.00 70.19 174 SER A CA 1
ATOM 1359 C C . SER A 1 174 ? 23.954 -5.521 -15.770 1.00 70.19 174 SER A C 1
ATOM 1361 O O . SER A 1 174 ? 23.793 -4.814 -16.761 1.00 70.19 174 SER A O 1
ATOM 1363 N N . PHE A 1 175 ? 22.966 -5.776 -14.909 1.00 84.06 175 PHE A N 1
ATOM 1364 C CA . PHE A 1 175 ? 21.743 -4.974 -14.853 1.00 84.06 175 PHE A CA 1
ATOM 1365 C C . PHE A 1 175 ? 21.890 -3.947 -13.742 1.00 84.06 175 PHE A C 1
ATOM 1367 O O . PHE A 1 175 ? 22.010 -4.332 -12.577 1.00 84.06 175 PHE A O 1
ATOM 1374 N N . ASP A 1 176 ? 21.844 -2.670 -14.103 1.00 88.19 176 ASP A N 1
ATOM 1375 C CA . ASP A 1 176 ? 21.769 -1.575 -13.149 1.00 88.19 176 ASP A CA 1
ATOM 1376 C C . ASP A 1 176 ? 20.417 -0.869 -13.291 1.00 88.19 176 ASP A C 1
ATOM 1378 O O . ASP A 1 176 ? 20.127 -0.207 -14.286 1.00 88.19 176 ASP A O 1
ATOM 1382 N N . ILE A 1 177 ? 19.551 -1.052 -12.293 1.00 89.06 177 ILE A N 1
ATOM 1383 C CA . ILE A 1 177 ? 18.227 -0.426 -12.284 1.00 89.06 177 ILE A CA 1
ATOM 1384 C C . ILE A 1 177 ? 18.316 1.096 -12.087 1.00 89.06 177 ILE A C 1
ATOM 1386 O O . ILE A 1 177 ? 17.378 1.808 -12.454 1.00 89.06 177 ILE A O 1
ATOM 1390 N N . THR A 1 178 ? 19.427 1.600 -11.535 1.00 89.69 178 THR A N 1
ATOM 1391 C CA . THR A 1 178 ? 19.600 3.023 -11.212 1.00 89.69 178 THR A CA 1
ATOM 1392 C C . THR A 1 178 ? 19.640 3.896 -12.466 1.00 89.69 178 THR A C 1
ATOM 1394 O O . THR A 1 178 ? 19.177 5.034 -12.438 1.00 89.69 178 THR A O 1
ATOM 1397 N N . GLU A 1 179 ? 20.039 3.334 -13.613 1.00 89.06 179 GLU A N 1
ATOM 1398 C CA . GLU A 1 179 ? 19.968 3.993 -14.927 1.00 89.06 179 GLU A CA 1
ATOM 1399 C C . GLU A 1 179 ? 18.535 4.394 -15.320 1.00 89.06 179 GLU A C 1
ATOM 1401 O O . GLU A 1 179 ? 18.326 5.291 -16.139 1.00 89.06 179 GLU A O 1
ATOM 1406 N N . PHE A 1 180 ? 17.533 3.741 -14.728 1.00 89.69 180 PHE A N 1
ATOM 1407 C CA . PHE A 1 180 ? 16.120 3.976 -15.001 1.00 89.69 180 PHE A CA 1
ATOM 1408 C C . PHE A 1 180 ? 15.405 4.698 -13.861 1.00 89.69 180 PHE A C 1
ATOM 1410 O O . PHE A 1 180 ? 14.183 4.855 -13.928 1.00 89.69 180 PHE A O 1
ATOM 1417 N N . GLU A 1 181 ? 16.106 5.116 -12.809 1.00 86.56 181 GLU A N 1
ATOM 1418 C CA . GLU A 1 181 ? 15.482 5.794 -11.680 1.00 86.56 181 GLU A CA 1
ATOM 1419 C C . GLU A 1 181 ? 14.890 7.136 -12.093 1.00 86.56 181 GLU A C 1
ATOM 1421 O O . GLU A 1 181 ? 15.508 7.965 -12.762 1.00 86.56 181 GLU A O 1
ATOM 1426 N N . LYS A 1 182 ? 13.661 7.385 -11.642 1.00 81.38 182 LYS A N 1
ATOM 1427 C CA . LYS A 1 182 ? 13.155 8.749 -11.581 1.00 81.38 182 LYS A CA 1
ATOM 1428 C C . LYS A 1 182 ? 13.582 9.306 -10.235 1.00 81.38 182 LYS A C 1
ATOM 1430 O O . LYS A 1 182 ? 13.131 8.814 -9.204 1.00 81.38 182 LYS A O 1
ATOM 1435 N N . LEU A 1 183 ? 14.406 10.351 -10.249 1.00 66.81 183 LEU A N 1
ATOM 1436 C CA . LEU A 1 183 ? 14.703 11.159 -9.066 1.00 66.81 183 LEU A CA 1
ATOM 1437 C C . LEU A 1 183 ? 13.434 11.911 -8.640 1.00 66.81 183 LEU A C 1
ATOM 1439 O O . LEU A 1 183 ? 13.234 13.085 -8.943 1.00 66.81 183 LEU A O 1
ATOM 1443 N N . LEU A 1 184 ? 12.530 11.193 -7.986 1.00 69.81 184 LEU A N 1
ATOM 1444 C CA . LEU A 1 184 ? 11.318 11.711 -7.379 1.00 69.81 184 LEU A CA 1
ATOM 1445 C C . LEU A 1 184 ? 11.349 11.307 -5.911 1.00 69.81 184 LEU A C 1
ATOM 1447 O O . LEU A 1 184 ? 11.301 10.120 -5.588 1.00 69.81 184 LEU A O 1
ATOM 1451 N N . ALA A 1 185 ? 11.413 12.301 -5.029 1.00 74.00 185 ALA A N 1
ATOM 1452 C CA . ALA A 1 185 ? 11.070 12.092 -3.630 1.00 74.00 185 ALA A CA 1
ATOM 1453 C C . ALA A 1 185 ? 9.606 11.615 -3.527 1.00 74.00 185 ALA A C 1
ATOM 1455 O O . ALA A 1 185 ? 8.780 11.925 -4.394 1.00 74.00 185 ALA A O 1
ATOM 1456 N N . ASP A 1 186 ? 9.264 10.877 -2.470 1.00 82.19 186 ASP A N 1
ATOM 1457 C CA . ASP A 1 186 ? 7.863 10.570 -2.142 1.00 82.19 186 ASP A CA 1
ATOM 1458 C C . ASP A 1 186 ? 7.233 11.776 -1.451 1.00 82.19 186 ASP A C 1
ATOM 1460 O O . ASP A 1 186 ? 6.848 11.731 -0.289 1.00 82.19 186 ASP A O 1
ATOM 1464 N N . VAL A 1 187 ? 7.164 12.883 -2.192 1.00 89.88 187 VAL A N 1
ATOM 1465 C CA . VAL A 1 187 ? 6.618 14.155 -1.715 1.00 89.88 187 VAL A CA 1
ATOM 1466 C C . VAL A 1 187 ? 5.194 13.961 -1.198 1.00 89.88 187 VAL A C 1
ATOM 1468 O O . VAL A 1 187 ? 4.803 14.606 -0.232 1.00 89.88 187 VAL A O 1
ATOM 1471 N N . GLY A 1 188 ? 4.422 13.062 -1.815 1.00 93.31 188 GLY A N 1
ATOM 1472 C CA . GLY A 1 188 ? 3.084 12.723 -1.351 1.00 93.31 188 GLY A CA 1
ATOM 1473 C C . GLY A 1 188 ? 3.078 12.013 -0.001 1.00 93.31 188 GLY A C 1
ATOM 1474 O O . GLY A 1 188 ? 2.327 12.427 0.879 1.00 93.31 188 GLY A O 1
ATOM 1475 N N . GLY A 1 189 ? 3.913 10.986 0.182 1.00 94.69 189 GLY A N 1
ATOM 1476 C CA . GLY A 1 189 ? 4.071 10.305 1.469 1.00 94.69 189 GLY A CA 1
ATOM 1477 C C . GLY A 1 189 ? 4.577 11.243 2.570 1.00 94.69 189 GLY A C 1
ATOM 1478 O O . GLY A 1 189 ? 4.000 11.283 3.658 1.00 94.69 189 GLY A O 1
ATOM 1479 N N . ASP A 1 190 ? 5.583 12.065 2.261 1.00 94.56 190 ASP A N 1
ATOM 1480 C CA . ASP A 1 190 ? 6.151 13.051 3.187 1.00 94.56 190 ASP A CA 1
ATOM 1481 C C . ASP A 1 190 ? 5.110 14.111 3.582 1.00 94.56 190 ASP A C 1
ATOM 1483 O O . ASP A 1 190 ? 4.940 14.420 4.763 1.00 94.56 190 ASP A O 1
ATOM 1487 N N . ALA A 1 191 ? 4.359 14.640 2.608 1.00 96.31 191 ALA A N 1
ATOM 1488 C CA . ALA A 1 191 ? 3.290 15.604 2.856 1.00 96.31 191 ALA A CA 1
ATOM 1489 C C . ALA A 1 191 ? 2.150 14.998 3.683 1.00 96.31 191 ALA A C 1
ATOM 1491 O O . ALA A 1 191 ? 1.625 15.666 4.574 1.00 96.31 191 ALA A O 1
ATOM 1492 N N . LEU A 1 192 ? 1.778 13.743 3.417 1.00 97.19 192 LEU A N 1
ATOM 1493 C CA . LEU A 1 192 ? 0.752 13.040 4.181 1.00 97.19 192 LEU A CA 1
ATOM 1494 C C . LEU A 1 192 ? 1.176 12.864 5.641 1.00 97.19 192 LEU A C 1
ATOM 1496 O O . LEU A 1 192 ? 0.424 13.224 6.545 1.00 97.19 192 LEU A O 1
ATOM 1500 N N . SER A 1 193 ? 2.397 12.375 5.866 1.00 96.62 193 SER A N 1
ATOM 1501 C CA . SER A 1 193 ? 2.973 12.222 7.205 1.00 96.62 193 SER A CA 1
ATOM 1502 C C . SER A 1 193 ? 3.023 13.558 7.951 1.00 96.62 193 SER A C 1
ATOM 1504 O O . SER A 1 193 ? 2.560 13.655 9.088 1.00 96.62 193 SER A O 1
ATOM 1506 N N . ALA A 1 194 ? 3.468 14.629 7.285 1.00 96.75 194 ALA A N 1
ATOM 1507 C CA . ALA A 1 194 ? 3.509 15.968 7.867 1.00 96.75 194 ALA A CA 1
ATOM 1508 C C . ALA A 1 194 ? 2.115 16.512 8.234 1.00 96.75 194 ALA A C 1
ATOM 1510 O O . ALA A 1 194 ? 1.960 17.139 9.281 1.00 96.75 194 ALA A O 1
ATOM 1511 N N . GLN A 1 195 ? 1.096 16.278 7.399 1.00 97.44 195 GLN A N 1
ATOM 1512 C CA . GLN A 1 195 ? -0.267 16.751 7.661 1.00 97.44 195 GLN A CA 1
ATOM 1513 C C . GLN A 1 195 ? -0.987 15.951 8.746 1.00 97.44 195 GLN A C 1
ATOM 1515 O O . GLN A 1 195 ? -1.786 16.529 9.489 1.00 97.44 195 GLN A O 1
ATOM 1520 N N . VAL A 1 196 ? -0.736 14.643 8.840 1.00 97.25 196 VAL A N 1
ATOM 1521 C CA . VAL A 1 196 ? -1.254 13.808 9.933 1.00 97.25 196 VAL A CA 1
ATOM 1522 C C . VAL A 1 196 ? -0.557 14.160 11.247 1.00 97.25 196 VAL A C 1
ATOM 1524 O O . VAL A 1 196 ? -1.229 14.314 12.265 1.00 97.25 196 VAL A O 1
ATOM 1527 N N . GLY A 1 197 ? 0.761 14.371 11.207 1.00 92.75 197 GLY A N 1
ATOM 1528 C CA . GLY A 1 197 ? 1.585 14.643 12.378 1.00 92.75 197 GLY A CA 1
ATOM 1529 C C . GLY A 1 197 ? 1.791 13.407 13.259 1.00 92.75 197 GLY A C 1
ATOM 1530 O O . GLY A 1 197 ? 1.410 12.284 12.923 1.00 92.75 197 GLY A O 1
ATOM 1531 N N . THR A 1 198 ? 2.412 13.607 14.421 1.00 86.56 198 THR A N 1
ATOM 1532 C CA . THR A 1 198 ? 2.704 12.513 15.355 1.00 86.56 198 THR A CA 1
ATOM 1533 C C . THR A 1 198 ? 1.437 12.062 16.077 1.00 86.56 198 THR A C 1
ATOM 1535 O O . THR A 1 198 ? 0.914 12.783 16.925 1.00 86.56 198 THR A O 1
ATOM 1538 N N . THR A 1 199 ? 0.987 10.839 15.795 1.00 86.88 199 THR A N 1
ATOM 1539 C CA . THR A 1 199 ? -0.174 10.222 16.456 1.00 86.88 199 THR A CA 1
ATOM 1540 C C . THR A 1 199 ? 0.180 8.802 16.893 1.00 86.88 199 THR A C 1
ATOM 1542 O O . THR A 1 199 ? 0.766 8.049 16.123 1.00 86.88 199 THR A O 1
ATOM 1545 N N . SER A 1 200 ? -0.151 8.411 18.127 1.00 85.12 200 SER A N 1
ATOM 1546 C CA . SER A 1 200 ? 0.313 7.140 18.720 1.00 85.12 200 SER A CA 1
ATOM 1547 C C . SER A 1 200 ? -0.278 5.876 18.085 1.00 85.12 200 SER A C 1
ATOM 1549 O O . SER A 1 200 ? 0.272 4.794 18.264 1.00 85.12 200 SER A O 1
ATOM 1551 N N . ASN A 1 201 ? -1.388 5.998 17.359 1.00 92.38 201 ASN A N 1
ATOM 1552 C CA . ASN A 1 201 ? -2.073 4.907 16.665 1.00 92.38 201 ASN A CA 1
ATOM 1553 C C . ASN A 1 201 ? -1.999 5.033 15.134 1.00 92.38 201 ASN A C 1
ATOM 1555 O O . ASN A 1 201 ? -2.795 4.399 14.444 1.00 92.38 201 ASN A O 1
ATOM 1559 N N . VAL A 1 202 ? -1.071 5.837 14.604 1.00 97.19 202 VAL A N 1
ATOM 1560 C CA . VAL A 1 202 ? -0.795 5.915 13.165 1.00 97.19 202 VAL A CA 1
ATOM 1561 C C . VAL A 1 202 ? 0.661 5.540 12.908 1.00 97.19 202 VAL A C 1
ATOM 1563 O O . VAL A 1 202 ? 1.575 6.130 13.478 1.00 97.19 202 VAL A O 1
ATOM 1566 N N . THR A 1 203 ? 0.877 4.571 12.024 1.00 96.50 203 THR A N 1
ATOM 1567 C CA . THR A 1 203 ? 2.198 4.087 11.622 1.00 96.50 203 THR A CA 1
ATOM 1568 C C . THR A 1 203 ? 2.392 4.324 10.132 1.00 96.50 203 THR A C 1
ATOM 1570 O O . THR A 1 203 ? 1.673 3.759 9.313 1.00 96.50 203 THR A O 1
ATOM 1573 N N . PHE A 1 204 ? 3.392 5.123 9.773 1.00 96.88 204 PHE A N 1
ATOM 1574 C CA . PHE A 1 204 ? 3.878 5.224 8.398 1.00 96.88 204 PHE A CA 1
ATOM 1575 C C . PHE A 1 204 ? 5.016 4.220 8.221 1.00 96.88 204 PHE A C 1
ATOM 1577 O O . PHE A 1 204 ? 6.029 4.316 8.909 1.00 96.88 204 PHE A O 1
ATOM 1584 N N . ILE A 1 205 ? 4.836 3.235 7.340 1.00 96.12 205 ILE A N 1
ATOM 1585 C CA . ILE A 1 205 ? 5.902 2.291 6.996 1.00 96.12 205 ILE A CA 1
ATOM 1586 C C . ILE A 1 205 ? 6.864 2.998 6.044 1.00 96.12 205 ILE A C 1
ATOM 1588 O O . ILE A 1 205 ? 6.442 3.538 5.018 1.00 96.12 205 ILE A O 1
ATOM 1592 N N . ASN A 1 206 ? 8.158 2.967 6.351 1.00 93.38 206 ASN A N 1
ATOM 1593 C CA . ASN A 1 206 ? 9.150 3.571 5.475 1.00 93.38 206 ASN A CA 1
ATOM 1594 C C . ASN A 1 206 ? 9.457 2.661 4.277 1.00 93.38 206 ASN A C 1
ATOM 1596 O O . ASN A 1 206 ? 9.323 1.436 4.343 1.00 93.38 206 ASN A O 1
ATOM 1600 N N . ARG A 1 207 ? 9.905 3.241 3.157 1.00 92.12 207 ARG A N 1
ATOM 1601 C CA . ARG A 1 207 ? 10.238 2.459 1.950 1.00 92.12 207 ARG A CA 1
ATOM 1602 C C . ARG A 1 207 ? 11.338 1.436 2.229 1.00 92.12 207 ARG A C 1
ATOM 1604 O O . ARG A 1 207 ? 11.240 0.305 1.766 1.00 92.12 207 ARG A O 1
ATOM 1611 N N . GLU A 1 208 ? 12.346 1.800 3.007 1.00 92.62 208 GLU A N 1
ATOM 1612 C CA . GLU A 1 208 ? 13.460 0.934 3.399 1.00 92.62 208 GLU A CA 1
ATOM 1613 C C . GLU A 1 208 ? 13.042 -0.274 4.250 1.00 92.62 208 GLU A C 1
ATOM 1615 O O . GLU A 1 208 ? 13.763 -1.273 4.281 1.00 92.62 208 GLU A O 1
ATOM 1620 N N . ASP A 1 209 ? 11.869 -0.231 4.889 1.00 94.69 209 ASP A N 1
ATOM 1621 C CA . ASP A 1 209 ? 11.328 -1.392 5.596 1.00 94.69 209 ASP A CA 1
ATOM 1622 C C . ASP A 1 209 ? 10.739 -2.420 4.622 1.00 94.69 209 ASP A C 1
ATOM 1624 O O . ASP A 1 209 ? 10.762 -3.619 4.895 1.00 94.69 209 ASP A O 1
ATOM 1628 N N . LEU A 1 210 ? 10.219 -1.977 3.473 1.00 94.38 210 LEU A N 1
ATOM 1629 C CA . LEU A 1 210 ? 9.637 -2.862 2.459 1.00 94.38 210 LEU A CA 1
ATOM 1630 C C . LEU A 1 210 ? 10.659 -3.312 1.410 1.00 94.38 210 LEU A C 1
ATOM 1632 O O . LEU A 1 210 ? 10.619 -4.451 0.945 1.00 94.38 210 LEU A O 1
ATOM 1636 N N . PHE A 1 211 ? 11.591 -2.440 1.040 1.00 90.94 211 PHE A N 1
ATOM 1637 C CA . PHE A 1 211 ? 12.510 -2.664 -0.069 1.00 90.94 211 PHE A CA 1
ATOM 1638 C C . PHE A 1 211 ? 13.959 -2.718 0.414 1.00 90.94 211 PHE A C 1
ATOM 1640 O O . PHE A 1 211 ? 14.392 -1.909 1.227 1.00 90.94 211 PHE A O 1
ATOM 1647 N N . ALA A 1 212 ? 14.755 -3.607 -0.183 1.00 79.50 212 ALA A N 1
ATOM 1648 C CA . ALA A 1 212 ? 16.180 -3.785 0.121 1.00 79.50 212 ALA A CA 1
ATOM 1649 C C . ALA A 1 212 ? 17.096 -2.611 -0.326 1.00 79.50 212 ALA A C 1
ATOM 1651 O O . ALA A 1 212 ? 18.296 -2.802 -0.508 1.00 79.50 212 ALA A O 1
ATOM 1652 N N . GLY A 1 213 ? 16.545 -1.415 -0.560 1.00 77.31 213 GLY A N 1
ATOM 1653 C CA . GLY A 1 213 ? 17.258 -0.191 -0.955 1.00 77.31 213 GLY A CA 1
ATOM 1654 C C . GLY A 1 213 ? 17.759 -0.135 -2.404 1.00 77.31 213 GLY A C 1
ATOM 1655 O O . GLY A 1 213 ? 17.874 0.948 -2.959 1.00 77.31 213 GLY A O 1
ATOM 1656 N N . SER A 1 214 ? 18.008 -1.276 -3.049 1.00 80.94 214 SER A N 1
ATOM 1657 C CA . SER A 1 214 ? 18.625 -1.350 -4.384 1.00 80.94 214 SER A CA 1
ATOM 1658 C C . SER A 1 214 ? 17.651 -1.307 -5.565 1.00 80.94 214 SER A C 1
ATOM 1660 O O . SER A 1 214 ? 18.084 -1.440 -6.704 1.00 80.94 214 SER A O 1
ATOM 1662 N N . GLY A 1 215 ? 16.335 -1.238 -5.336 1.00 87.88 215 GLY A N 1
ATOM 1663 C CA . GLY A 1 215 ? 15.338 -1.306 -6.419 1.00 87.88 215 GLY A CA 1
ATOM 1664 C C . GLY A 1 215 ? 15.180 -2.677 -7.095 1.00 87.88 215 GLY A C 1
ATOM 1665 O O . GLY A 1 215 ? 14.282 -2.877 -7.920 1.00 87.88 215 GLY A O 1
ATOM 1666 N N . VAL A 1 216 ? 16.002 -3.651 -6.700 1.00 91.94 216 VAL A N 1
ATOM 1667 C CA . VAL A 1 216 ? 16.016 -5.030 -7.197 1.00 91.94 216 VAL A CA 1
ATOM 1668 C C . VAL A 1 216 ? 16.042 -6.028 -6.040 1.00 91.94 216 VAL A C 1
ATOM 1670 O O . VAL A 1 216 ? 16.427 -5.716 -4.914 1.00 91.94 216 VAL A O 1
ATOM 1673 N N . PHE A 1 217 ? 15.675 -7.271 -6.325 1.00 92.06 217 PHE A N 1
ATOM 1674 C CA . PHE A 1 217 ? 15.840 -8.416 -5.432 1.00 92.06 217 PHE A CA 1
ATOM 1675 C C . PHE A 1 217 ? 16.474 -9.586 -6.184 1.00 92.06 217 PHE A C 1
ATOM 1677 O O . PHE A 1 217 ? 16.494 -9.618 -7.413 1.00 92.06 217 PHE A O 1
ATOM 1684 N N . ARG A 1 218 ? 17.017 -10.565 -5.453 1.00 89.56 218 ARG A N 1
ATOM 1685 C CA . ARG A 1 218 ? 17.561 -11.790 -6.054 1.00 89.56 218 ARG A CA 1
ATOM 1686 C C . ARG A 1 218 ? 16.508 -12.892 -6.074 1.00 89.56 218 ARG A C 1
ATOM 1688 O O . ARG A 1 218 ? 15.954 -13.226 -5.031 1.00 89.56 218 ARG A O 1
ATOM 1695 N N . LYS A 1 219 ? 16.295 -13.515 -7.235 1.00 88.81 219 LYS A N 1
ATOM 1696 C CA . LYS A 1 219 ? 15.473 -14.728 -7.384 1.00 88.81 219 LYS A CA 1
ATOM 1697 C C . LYS A 1 219 ? 16.155 -15.677 -8.359 1.00 88.81 219 LYS A C 1
ATOM 1699 O O . LYS A 1 219 ? 16.438 -15.291 -9.481 1.00 88.81 219 LYS A O 1
ATOM 1704 N N . GLY A 1 220 ? 16.458 -16.904 -7.933 1.00 86.62 220 GLY A N 1
ATOM 1705 C CA . GLY A 1 220 ? 17.127 -17.886 -8.800 1.00 86.62 220 GLY A CA 1
ATOM 1706 C C . GLY A 1 220 ? 18.517 -17.453 -9.291 1.00 86.62 220 GLY A C 1
ATOM 1707 O O . GLY A 1 220 ? 18.896 -17.771 -10.409 1.00 86.62 220 GLY A O 1
ATOM 1708 N N . GLY A 1 221 ? 19.261 -16.686 -8.486 1.00 85.88 221 GLY A N 1
ATOM 1709 C CA . GLY A 1 221 ? 20.613 -16.214 -8.822 1.00 85.88 221 GLY A CA 1
ATOM 1710 C C . GLY A 1 221 ? 20.674 -14.923 -9.647 1.00 85.88 221 GLY A C 1
ATOM 1711 O O . GLY A 1 221 ? 21.699 -14.245 -9.602 1.00 85.88 221 GLY A O 1
ATOM 1712 N N . ILE A 1 222 ? 19.581 -14.523 -10.302 1.00 87.19 222 ILE A N 1
ATOM 1713 C CA . ILE A 1 222 ? 19.498 -13.286 -11.092 1.00 87.19 222 ILE A CA 1
ATOM 1714 C C . ILE A 1 222 ? 18.950 -12.116 -10.267 1.0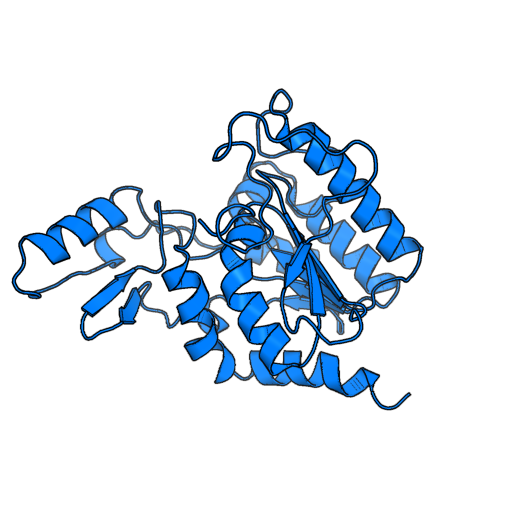0 87.19 222 ILE A C 1
ATOM 1716 O O . ILE A 1 222 ? 18.196 -12.313 -9.307 1.00 87.19 222 ILE A O 1
ATOM 1720 N N . LEU A 1 223 ? 19.341 -10.896 -10.641 1.00 89.50 223 LEU A N 1
ATOM 1721 C CA . LEU A 1 223 ? 18.706 -9.671 -10.156 1.00 89.50 223 LEU A CA 1
ATOM 1722 C C . LEU A 1 223 ? 17.374 -9.487 -10.885 1.00 89.50 223 LEU A C 1
ATOM 1724 O O . LEU A 1 223 ? 17.286 -9.731 -12.084 1.00 89.50 223 LEU A O 1
ATOM 1728 N N . VAL A 1 224 ? 16.339 -9.086 -10.158 1.00 92.38 224 VAL A N 1
ATOM 1729 C CA . VAL A 1 224 ? 14.993 -8.851 -10.682 1.00 92.38 224 VAL A CA 1
ATOM 1730 C C . VAL A 1 224 ? 14.516 -7.503 -10.150 1.00 92.38 224 VAL A C 1
ATOM 1732 O O . VAL A 1 224 ? 14.560 -7.298 -8.935 1.00 92.38 224 VAL A O 1
ATOM 1735 N N . PRO A 1 225 ? 14.075 -6.565 -11.000 1.00 93.88 225 PRO A N 1
ATOM 1736 C CA . PRO A 1 225 ? 13.505 -5.315 -10.522 1.00 93.88 225 PRO A CA 1
ATOM 1737 C C . PRO A 1 225 ? 12.173 -5.554 -9.812 1.00 93.88 225 PRO A C 1
ATOM 1739 O O . PRO A 1 225 ? 11.381 -6.409 -10.213 1.00 93.88 225 PRO A O 1
ATOM 1742 N N . TYR A 1 226 ? 11.890 -4.768 -8.769 1.00 94.50 226 TYR A N 1
ATOM 1743 C CA . TYR A 1 226 ? 10.559 -4.796 -8.151 1.00 94.50 226 TYR A CA 1
ATOM 1744 C C . TYR A 1 226 ? 9.483 -4.304 -9.122 1.00 94.50 226 TYR A C 1
ATOM 1746 O O . TYR A 1 226 ? 8.362 -4.813 -9.095 1.00 94.50 226 TYR A O 1
ATOM 1754 N N . THR A 1 227 ? 9.813 -3.326 -9.973 1.00 94.31 227 THR A N 1
ATOM 1755 C CA . THR A 1 227 ? 8.844 -2.656 -10.846 1.00 94.31 227 THR A CA 1
ATOM 1756 C C . THR A 1 227 ? 8.273 -3.569 -11.939 1.00 94.31 227 THR A C 1
ATOM 1758 O O . THR A 1 227 ? 8.908 -4.530 -12.366 1.00 94.31 227 THR A O 1
ATOM 1761 N N . LEU A 1 228 ? 7.046 -3.267 -12.369 1.00 94.38 228 LEU A N 1
ATOM 1762 C CA . LEU A 1 228 ? 6.310 -3.901 -13.465 1.00 94.38 228 LEU A CA 1
ATOM 1763 C C . LEU A 1 228 ? 6.211 -3.004 -14.703 1.00 94.38 228 LEU A C 1
ATOM 1765 O O . LEU A 1 228 ? 6.174 -3.520 -15.811 1.00 94.38 228 LEU A O 1
ATOM 1769 N N . ASP A 1 229 ? 6.090 -1.692 -14.519 1.00 92.44 229 ASP A N 1
ATOM 1770 C CA . ASP A 1 229 ? 5.841 -0.721 -15.599 1.00 92.44 229 ASP A CA 1
ATOM 1771 C C . ASP A 1 229 ? 6.535 0.636 -15.356 1.00 92.44 229 ASP A C 1
ATOM 1773 O O . ASP A 1 229 ? 6.283 1.626 -16.044 1.00 92.44 229 ASP A O 1
ATOM 1777 N N . GLY A 1 230 ? 7.415 0.694 -14.356 1.00 91.19 230 GLY A N 1
ATOM 1778 C CA . GLY A 1 230 ? 8.055 1.911 -13.868 1.00 91.19 230 GLY A CA 1
ATOM 1779 C C . GLY A 1 230 ? 7.285 2.631 -12.756 1.00 91.19 230 GLY A C 1
ATOM 1780 O O . GLY A 1 230 ? 7.824 3.551 -12.153 1.00 91.19 230 GLY A O 1
ATOM 1781 N N . SER A 1 231 ? 6.045 2.249 -12.448 1.00 91.31 231 SER A N 1
ATOM 1782 C CA . SER A 1 231 ? 5.274 2.821 -11.330 1.00 91.31 231 SER A CA 1
ATOM 1783 C C . SER A 1 231 ? 4.771 1.744 -10.378 1.00 91.31 231 SER A C 1
ATOM 1785 O O . SER A 1 231 ? 5.004 1.831 -9.176 1.00 91.31 231 SER A O 1
ATOM 1787 N N . HIS A 1 232 ? 4.130 0.708 -10.909 1.00 95.19 232 HIS A N 1
ATOM 1788 C CA . HIS A 1 232 ? 3.655 -0.425 -10.135 1.00 95.19 232 HIS A CA 1
ATOM 1789 C C . HIS A 1 232 ? 4.762 -1.453 -9.904 1.00 95.19 232 HIS A C 1
ATOM 1791 O O . HIS A 1 232 ? 5.730 -1.525 -10.668 1.00 95.19 232 HIS A O 1
ATOM 1797 N N . ILE A 1 233 ? 4.597 -2.293 -8.882 1.00 95.25 233 ILE A N 1
ATOM 1798 C CA . ILE A 1 233 ? 5.437 -3.473 -8.648 1.00 95.25 233 ILE A CA 1
ATOM 1799 C C . ILE A 1 233 ? 4.845 -4.728 -9.297 1.00 95.25 233 ILE A C 1
ATOM 1801 O O . ILE A 1 233 ? 3.632 -4.882 -9.469 1.00 95.25 233 ILE A O 1
ATOM 1805 N N . SER A 1 234 ? 5.725 -5.645 -9.690 1.00 94.62 234 SER A N 1
ATOM 1806 C CA . SER A 1 234 ? 5.337 -6.948 -10.221 1.00 94.62 234 SER A CA 1
ATOM 1807 C C . SER A 1 234 ? 4.811 -7.856 -9.107 1.00 94.62 234 SER A C 1
ATOM 1809 O O . SER A 1 234 ? 5.119 -7.657 -7.934 1.00 94.62 234 SER A O 1
ATOM 1811 N N . LEU A 1 235 ? 4.047 -8.892 -9.473 1.00 93.94 235 LEU A N 1
ATOM 1812 C CA . LEU A 1 235 ? 3.574 -9.905 -8.519 1.00 93.94 235 LEU A CA 1
ATOM 1813 C C . LEU A 1 235 ? 4.748 -10.522 -7.740 1.00 93.94 235 LEU A C 1
ATOM 1815 O O . LEU A 1 235 ? 4.726 -10.586 -6.517 1.00 93.94 235 LEU A O 1
ATOM 1819 N N . VAL A 1 236 ? 5.809 -10.897 -8.456 1.00 93.56 236 VAL A N 1
ATOM 1820 C CA . VAL A 1 236 ? 7.007 -11.482 -7.847 1.00 93.56 236 VAL A CA 1
ATOM 1821 C C . VAL A 1 236 ? 7.754 -10.464 -6.979 1.00 93.56 236 VAL A C 1
ATOM 1823 O O . VAL A 1 236 ? 8.280 -10.828 -5.931 1.00 93.56 236 VAL A O 1
ATOM 1826 N N . GLY A 1 237 ? 7.789 -9.194 -7.390 1.00 94.75 237 GLY A N 1
ATOM 1827 C CA . GLY A 1 237 ? 8.338 -8.113 -6.576 1.00 94.75 237 GLY A CA 1
ATOM 1828 C C . GLY A 1 237 ? 7.578 -7.949 -5.261 1.00 94.75 237 GLY A C 1
ATOM 1829 O O . GLY A 1 237 ? 8.201 -7.889 -4.206 1.00 94.75 237 GLY A O 1
ATOM 1830 N N . ALA A 1 238 ? 6.245 -7.955 -5.305 1.00 95.75 238 ALA A N 1
ATOM 1831 C CA . ALA A 1 238 ? 5.402 -7.878 -4.115 1.00 95.75 238 ALA A CA 1
ATOM 1832 C C . ALA A 1 238 ? 5.616 -9.065 -3.162 1.00 95.75 238 ALA A C 1
ATOM 1834 O O . ALA A 1 238 ? 5.713 -8.877 -1.954 1.00 95.75 238 ALA A O 1
ATOM 1835 N N . GLU A 1 239 ? 5.765 -10.284 -3.681 1.00 93.50 239 GLU A N 1
ATOM 1836 C CA . GLU A 1 239 ? 6.111 -11.452 -2.858 1.00 93.50 239 GLU A CA 1
ATOM 1837 C C . GLU A 1 239 ? 7.494 -11.311 -2.201 1.00 93.50 239 GLU A C 1
ATOM 1839 O O . GLU A 1 239 ? 7.677 -11.684 -1.039 1.00 93.50 239 GLU A O 1
ATOM 1844 N N . ALA A 1 240 ? 8.467 -10.749 -2.925 1.00 94.56 240 ALA A N 1
ATOM 1845 C CA . ALA A 1 240 ? 9.833 -10.581 -2.440 1.00 94.56 240 ALA A CA 1
ATOM 1846 C C . ALA A 1 240 ? 9.944 -9.577 -1.280 1.00 94.56 240 ALA A C 1
ATOM 1848 O O . ALA A 1 240 ? 10.782 -9.781 -0.398 1.00 94.56 240 ALA A O 1
ATOM 1849 N N . ILE A 1 241 ? 9.073 -8.557 -1.233 1.00 96.12 241 ILE A N 1
ATOM 1850 C CA . ILE A 1 241 ? 9.007 -7.573 -0.134 1.00 96.12 241 ILE A CA 1
ATOM 1851 C C . ILE A 1 241 ? 8.924 -8.277 1.220 1.00 96.12 241 ILE A C 1
ATOM 1853 O O . ILE A 1 241 ? 9.660 -7.936 2.144 1.00 96.12 241 ILE A O 1
ATOM 1857 N N . TYR A 1 242 ? 8.074 -9.303 1.337 1.00 95.44 242 TYR A N 1
ATOM 1858 C CA . TYR A 1 242 ? 7.834 -9.981 2.612 1.00 95.44 242 TYR A CA 1
ATOM 1859 C C . TYR A 1 242 ? 9.119 -10.567 3.222 1.00 95.44 242 TYR A C 1
ATOM 1861 O O . TYR A 1 242 ? 9.341 -10.480 4.429 1.00 95.44 242 TYR A O 1
ATOM 1869 N N . SER A 1 243 ? 10.006 -11.110 2.382 1.00 90.81 243 SER A N 1
ATOM 1870 C CA . SER A 1 243 ? 11.275 -11.691 2.837 1.00 90.81 243 SER A CA 1
ATOM 1871 C C . SER A 1 243 ? 12.203 -10.650 3.462 1.00 90.81 243 SER A C 1
ATOM 1873 O O . SER A 1 243 ? 13.010 -10.991 4.324 1.00 90.81 243 SER A O 1
ATOM 1875 N N . HIS A 1 244 ? 12.152 -9.400 3.003 1.00 92.88 244 HIS A N 1
ATOM 1876 C CA . HIS A 1 244 ? 12.906 -8.293 3.593 1.00 92.88 244 HIS A CA 1
ATOM 1877 C C . HIS A 1 244 ? 12.191 -7.761 4.837 1.00 92.88 244 HIS A C 1
ATOM 1879 O O . HIS A 1 244 ? 12.772 -7.759 5.922 1.00 92.88 244 HIS A O 1
ATOM 1885 N N . PHE A 1 245 ? 10.904 -7.434 4.698 1.00 96.25 245 PHE A N 1
ATOM 1886 C CA . PHE A 1 245 ? 10.088 -6.837 5.752 1.00 96.25 245 PHE A CA 1
ATOM 1887 C C . PHE A 1 245 ? 10.055 -7.663 7.041 1.00 96.25 245 PHE A C 1
ATOM 1889 O O . PHE A 1 245 ? 10.201 -7.096 8.120 1.00 96.25 245 PHE A O 1
ATOM 1896 N N . SER A 1 246 ? 9.945 -8.994 6.961 1.00 95.50 246 SER A N 1
ATOM 1897 C CA . SER A 1 246 ? 9.846 -9.881 8.137 1.00 95.50 246 SER A CA 1
ATOM 1898 C C . SER A 1 246 ? 11.063 -9.852 9.077 1.00 95.50 246 SER A C 1
ATOM 1900 O O . SER A 1 246 ? 11.008 -10.379 10.188 1.00 95.50 246 SER A O 1
ATOM 1902 N N . ARG A 1 247 ? 12.166 -9.219 8.657 1.00 94.31 247 ARG A N 1
ATOM 1903 C CA . ARG A 1 247 ? 13.400 -9.041 9.440 1.00 94.31 247 ARG A CA 1
ATOM 1904 C C . ARG A 1 247 ? 13.556 -7.635 10.028 1.00 94.31 247 ARG A C 1
ATOM 1906 O O . ARG A 1 247 ? 14.560 -7.359 10.682 1.00 94.31 247 ARG A O 1
ATOM 1913 N N . THR A 1 248 ? 12.597 -6.747 9.787 1.00 95.62 248 THR A N 1
ATOM 1914 C CA . THR A 1 248 ? 12.636 -5.345 10.222 1.00 95.62 248 THR A CA 1
ATOM 1915 C C . THR A 1 248 ? 12.039 -5.157 11.614 1.00 95.62 248 THR A C 1
ATOM 1917 O O . THR A 1 248 ? 11.253 -5.974 12.099 1.00 95.62 248 THR A O 1
ATOM 1920 N N . LYS A 1 249 ? 12.376 -4.035 12.260 1.00 95.50 249 LYS A N 1
ATOM 1921 C CA . LYS A 1 249 ? 11.722 -3.611 13.506 1.00 95.50 249 LYS A CA 1
ATOM 1922 C C . LYS A 1 249 ? 10.236 -3.310 13.279 1.00 95.50 249 LYS A C 1
ATOM 1924 O O . LYS A 1 249 ? 9.411 -3.696 14.102 1.00 95.50 249 LYS A O 1
ATOM 1929 N N . THR A 1 250 ? 9.898 -2.704 12.142 1.00 95.75 250 THR A N 1
ATOM 1930 C CA . THR A 1 250 ? 8.523 -2.364 11.754 1.00 95.75 250 THR A CA 1
ATOM 1931 C C . THR A 1 250 ? 7.631 -3.605 11.678 1.00 95.75 250 THR A C 1
ATOM 1933 O O . THR A 1 250 ? 6.503 -3.579 12.162 1.00 95.75 250 THR A O 1
ATOM 1936 N N . TYR A 1 251 ? 8.138 -4.741 11.186 1.00 96.75 251 TYR A N 1
ATOM 1937 C CA . TYR A 1 251 ? 7.398 -6.006 11.249 1.00 96.75 251 TYR A CA 1
ATOM 1938 C C . TYR A 1 251 ? 7.061 -6.433 12.684 1.00 96.75 251 TYR A C 1
ATOM 1940 O O . TYR A 1 251 ? 5.933 -6.850 12.949 1.00 96.75 251 TYR A O 1
ATOM 1948 N N . VAL A 1 252 ? 8.006 -6.305 13.620 1.00 96.12 252 VAL A N 1
ATOM 1949 C CA . VAL A 1 252 ? 7.775 -6.640 15.035 1.00 96.12 252 VAL A CA 1
ATOM 1950 C C . VAL A 1 252 ? 6.691 -5.744 15.640 1.00 96.12 252 VAL A C 1
ATOM 1952 O O . VAL A 1 252 ? 5.817 -6.242 16.346 1.00 96.12 252 VAL A O 1
ATOM 1955 N N . GLU A 1 253 ? 6.700 -4.449 15.324 1.00 94.00 253 GLU A N 1
ATOM 1956 C CA . GLU A 1 253 ? 5.687 -3.487 15.783 1.00 94.00 253 GLU A CA 1
ATOM 1957 C C . GLU A 1 253 ? 4.291 -3.825 15.232 1.00 94.00 253 GLU A C 1
ATOM 1959 O O . GLU A 1 253 ? 3.320 -3.894 15.990 1.00 94.00 253 GLU A O 1
ATOM 1964 N N . ILE A 1 254 ? 4.188 -4.131 13.933 1.00 95.31 254 ILE A N 1
ATOM 1965 C CA . ILE A 1 254 ? 2.930 -4.580 13.319 1.00 95.31 254 ILE A CA 1
ATOM 1966 C C . ILE A 1 254 ? 2.459 -5.899 13.935 1.00 95.31 254 ILE A C 1
ATOM 1968 O O . ILE A 1 254 ? 1.275 -6.054 14.225 1.00 95.31 254 ILE A O 1
ATOM 1972 N N . LYS A 1 255 ? 3.359 -6.845 14.201 1.00 94.50 255 LYS A N 1
ATOM 1973 C CA . LYS A 1 255 ? 2.997 -8.103 14.859 1.00 94.50 255 LYS A CA 1
ATOM 1974 C C . LYS A 1 255 ? 2.417 -7.871 16.259 1.00 94.50 255 LYS A C 1
ATOM 1976 O O . LYS A 1 255 ? 1.339 -8.380 16.565 1.00 94.50 255 LYS A O 1
ATOM 1981 N N . GLN A 1 256 ? 3.053 -7.025 17.067 1.00 92.62 256 GLN A N 1
ATOM 1982 C CA . GLN A 1 256 ? 2.557 -6.647 18.397 1.00 92.62 256 GLN A CA 1
ATOM 1983 C C . GLN A 1 256 ? 1.187 -5.948 18.345 1.00 92.62 256 GLN A C 1
ATOM 1985 O O . GLN A 1 256 ? 0.347 -6.150 19.229 1.00 92.62 256 GLN A O 1
ATOM 1990 N N . MET A 1 257 ? 0.914 -5.170 17.291 1.00 91.00 257 MET A N 1
ATOM 1991 C CA . MET A 1 257 ? -0.397 -4.550 17.059 1.00 91.00 257 MET A CA 1
ATOM 1992 C C . MET A 1 257 ? -1.525 -5.592 16.940 1.00 91.00 257 MET A C 1
ATOM 1994 O O . MET A 1 257 ? -2.652 -5.330 17.359 1.00 91.00 257 MET A O 1
ATOM 1998 N N . PHE A 1 258 ? -1.248 -6.781 16.397 1.00 90.50 258 PHE A N 1
ATOM 1999 C CA . PHE A 1 258 ? -2.229 -7.870 16.308 1.00 90.50 258 PHE A CA 1
ATOM 2000 C C . PHE A 1 258 ? -2.301 -8.727 17.580 1.00 90.50 258 PHE A C 1
ATOM 2002 O O . PHE A 1 258 ? -3.387 -9.174 17.942 1.00 90.50 258 PHE A O 1
ATOM 2009 N N . GLU A 1 259 ? -1.192 -8.903 18.300 1.00 85.06 259 GLU A N 1
ATOM 2010 C CA . GLU A 1 259 ? -1.141 -9.705 19.535 1.00 85.06 259 GLU A CA 1
ATOM 2011 C C . GLU A 1 259 ? -1.776 -8.995 20.746 1.00 85.06 259 GLU A C 1
ATOM 2013 O O . GLU A 1 259 ? -2.433 -9.628 21.572 1.00 85.06 259 GLU A O 1
ATOM 2018 N N . SER A 1 260 ? -1.644 -7.668 20.836 1.00 64.50 260 SER A N 1
ATOM 2019 C CA . SER A 1 260 ? -2.152 -6.852 21.957 1.00 64.50 260 SER A CA 1
ATOM 2020 C C . SER A 1 260 ? -3.682 -6.825 22.101 1.00 64.50 260 SER A C 1
ATOM 2022 O O . SER A 1 260 ? -4.194 -6.404 23.138 1.00 64.50 260 SER A O 1
ATOM 2024 N N . VAL A 1 261 ? -4.424 -7.309 21.101 1.00 56.00 261 VAL A N 1
ATOM 2025 C CA . VAL A 1 261 ? -5.893 -7.424 21.146 1.00 56.00 261 VAL A CA 1
ATOM 2026 C C . VAL A 1 261 ? -6.351 -8.768 21.729 1.00 56.00 261 VAL A C 1
ATOM 2028 O O . VAL A 1 261 ? -7.461 -8.859 22.237 1.00 56.00 261 VAL A O 1
ATOM 2031 N N . ALA A 1 262 ? -5.497 -9.798 21.751 1.00 48.09 262 ALA A N 1
ATOM 2032 C CA . ALA A 1 262 ? -5.866 -11.144 22.208 1.00 48.09 262 ALA A CA 1
ATOM 2033 C C . ALA A 1 262 ? -5.946 -11.308 23.745 1.00 48.09 262 ALA A C 1
ATOM 2035 O O . ALA A 1 262 ? -6.163 -12.415 24.231 1.00 48.09 262 ALA A O 1
ATOM 2036 N N . THR A 1 263 ? -5.749 -10.234 24.520 1.00 35.38 263 THR A N 1
ATOM 2037 C CA . THR A 1 263 ? -5.682 -10.260 26.000 1.00 35.38 263 THR A CA 1
ATOM 2038 C C . THR A 1 263 ? -6.732 -9.392 26.706 1.00 35.38 263 THR A C 1
ATOM 2040 O O . THR A 1 263 ? -6.612 -9.139 27.905 1.00 35.38 263 THR A O 1
ATOM 2043 N N . LYS A 1 264 ? -7.786 -8.965 26.005 1.00 34.47 264 LYS A N 1
ATOM 2044 C CA . LYS A 1 264 ? -8.978 -8.344 26.606 1.00 34.47 264 LYS A CA 1
ATOM 2045 C C . LYS A 1 264 ? -10.230 -9.123 26.238 1.00 34.47 264 LYS A C 1
ATOM 2047 O O . LYS A 1 264 ? -11.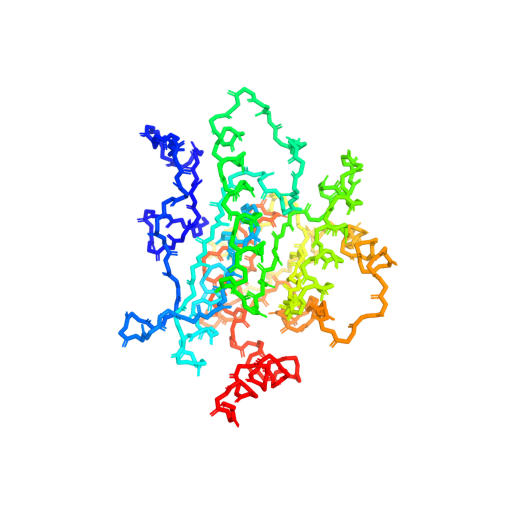150 -9.125 27.082 1.00 34.47 264 LYS A O 1
#